Protein AF-A0A1E5A9Y4-F1 (afdb_monomer)

Mean predicted aligned error: 5.1 Å

Secondary structure (DSSP, 8-state):
------TTHHHHHHHHHHHHHHHHIIIIIIHHHHHHHHHHHHHHHHHHHTHHHHHHHH-HHHHHHHHHHHHHHHHHHHHHHHHHHHHHHHHHHHHHHHHH---HHHHHHHHHHHHHHHHHHHHHHHHHHHHHHHHHHHHHHHHHHHHHTHHHHHHH-GGGGGHHHHHHHHHHHHHHHHHHHHHHHHHHHHHHHHHHHHHHS--PPP-

Sequence (207 aa):
MAPSNDPVEFVERGIEKLHTRMIFYLKKVWKRVRSLLMPLRKFMKKMLSAAKSIAKTVGKKAVAQVTSAGQTVLSLLDRVEQMLKAMIKLGQRILDTIRKTTDRARLVKVLKTVVRKYVEMFRQIWGWVQEIWEQIGVLDTALMILNRFASVLQIVFGWIKELTTILGGVKKVKGMLKKVVKTLRLEMKEAIRLLKDVAKLPVPKGT

Structure (mmCIF, N/CA/C/O backbone):
data_AF-A0A1E5A9Y4-F1
#
_entry.id   AF-A0A1E5A9Y4-F1
#
loop_
_atom_site.group_PDB
_atom_site.id
_atom_site.type_symbol
_atom_site.label_atom_id
_atom_site.label_alt_id
_atom_site.label_comp_id
_atom_site.label_asym_id
_atom_site.label_entity_id
_atom_site.label_seq_id
_atom_site.pdbx_PDB_ins_code
_atom_site.Cartn_x
_atom_site.Cartn_y
_atom_site.Cartn_z
_atom_site.occupancy
_atom_site.B_iso_or_equiv
_atom_site.auth_seq_id
_atom_site.auth_comp_id
_atom_site.auth_asym_id
_atom_site.auth_atom_id
_atom_site.pdbx_PDB_model_num
ATOM 1 N N . MET A 1 1 ? 39.127 -3.593 -22.991 1.00 36.94 1 MET A N 1
ATOM 2 C CA . MET A 1 1 ? 37.763 -4.002 -23.395 1.00 36.94 1 MET A CA 1
ATOM 3 C C . MET A 1 1 ? 37.015 -2.748 -23.807 1.00 36.94 1 MET A C 1
ATOM 5 O O . MET A 1 1 ? 36.929 -1.837 -22.994 1.00 36.94 1 MET A O 1
ATOM 9 N N . ALA A 1 2 ? 36.579 -2.646 -25.065 1.00 33.41 2 ALA A N 1
ATOM 10 C CA . ALA A 1 2 ? 35.801 -1.496 -25.522 1.00 33.41 2 ALA A CA 1
ATOM 11 C C . ALA A 1 2 ? 34.477 -1.429 -24.734 1.00 33.41 2 ALA A C 1
ATOM 13 O O . ALA A 1 2 ? 33.875 -2.485 -24.512 1.00 33.41 2 ALA A O 1
ATOM 14 N N . PRO A 1 3 ? 34.035 -0.246 -24.271 1.00 41.66 3 PRO A N 1
ATOM 15 C CA . PRO A 1 3 ? 32.738 -0.115 -23.626 1.00 41.66 3 PRO A CA 1
ATOM 16 C C . PRO A 1 3 ? 31.667 -0.618 -24.596 1.00 41.66 3 PRO A C 1
ATOM 18 O O . PRO A 1 3 ? 31.646 -0.232 -25.764 1.00 41.66 3 PRO A O 1
ATOM 21 N N . SER A 1 4 ? 30.825 -1.530 -24.115 1.00 45.09 4 SER A N 1
ATOM 22 C CA . SER A 1 4 ? 29.639 -1.996 -24.829 1.00 45.09 4 SER A CA 1
ATOM 23 C C . SER A 1 4 ? 28.864 -0.773 -25.328 1.00 45.09 4 SER A C 1
ATOM 25 O O . SER A 1 4 ? 28.334 0.009 -24.542 1.00 45.09 4 SER A O 1
ATOM 27 N N . ASN A 1 5 ? 28.840 -0.583 -26.647 1.00 56.12 5 ASN A N 1
ATOM 28 C CA . ASN A 1 5 ? 28.095 0.480 -27.323 1.00 56.12 5 ASN A CA 1
ATOM 29 C C . ASN A 1 5 ? 26.585 0.166 -27.372 1.00 56.12 5 ASN A C 1
ATOM 31 O O . ASN A 1 5 ? 25.878 0.736 -28.200 1.00 56.12 5 ASN A O 1
ATOM 35 N N . ASP A 1 6 ? 26.080 -0.761 -26.545 1.00 65.94 6 ASP A N 1
ATOM 36 C CA . ASP A 1 6 ? 24.671 -1.141 -26.546 1.00 65.94 6 ASP A CA 1
ATOM 37 C C . ASP A 1 6 ? 23.827 -0.042 -25.874 1.00 65.94 6 ASP A C 1
ATOM 39 O O . ASP A 1 6 ? 23.839 0.098 -24.644 1.00 65.94 6 ASP A O 1
ATOM 43 N N . PRO A 1 7 ? 23.042 0.734 -26.646 1.00 68.19 7 PRO A N 1
ATOM 44 C CA . PRO A 1 7 ? 22.245 1.822 -26.098 1.00 68.19 7 PRO A CA 1
ATOM 45 C C . PRO A 1 7 ? 21.121 1.317 -25.182 1.00 68.19 7 PRO A C 1
ATOM 47 O O . PRO A 1 7 ? 20.432 2.126 -24.575 1.00 68.19 7 PRO A O 1
ATOM 50 N N . VAL A 1 8 ? 20.892 0.005 -25.076 1.00 81.81 8 VAL A N 1
ATOM 51 C CA . VAL A 1 8 ? 19.825 -0.592 -24.264 1.00 81.81 8 VAL A CA 1
ATOM 52 C C . VAL A 1 8 ? 20.328 -1.097 -22.906 1.00 81.81 8 VAL A C 1
ATOM 54 O O . VAL A 1 8 ? 19.525 -1.323 -22.001 1.00 81.81 8 VAL A O 1
ATOM 57 N N . GLU A 1 9 ? 21.641 -1.199 -22.695 1.00 85.31 9 GLU A N 1
ATOM 58 C CA . GLU A 1 9 ? 22.215 -1.785 -21.476 1.00 85.31 9 GLU A CA 1
ATOM 59 C C . GLU A 1 9 ? 21.808 -1.025 -20.200 1.00 85.31 9 GLU A C 1
ATOM 61 O O . GLU A 1 9 ? 21.490 -1.618 -19.166 1.00 85.31 9 GLU A O 1
ATOM 66 N N . PHE A 1 10 ? 21.720 0.308 -20.271 1.00 87.12 10 PHE A N 1
ATOM 67 C CA . PHE A 1 10 ? 21.231 1.108 -19.143 1.00 87.12 10 PHE A CA 1
ATOM 68 C C . PHE A 1 10 ? 19.758 0.811 -18.813 1.00 87.12 10 PHE A C 1
ATOM 70 O O . PHE A 1 10 ? 19.348 0.924 -17.654 1.00 87.12 10 PHE A O 1
ATOM 77 N N . VAL A 1 11 ? 18.962 0.431 -19.821 1.00 88.56 11 VAL A N 1
ATOM 78 C CA . VAL A 1 11 ? 17.549 0.080 -19.662 1.00 88.56 11 VAL A CA 1
ATOM 79 C C . VAL A 1 11 ? 17.426 -1.230 -18.909 1.00 88.56 11 VAL A C 1
ATOM 81 O O . VAL A 1 11 ? 16.643 -1.306 -17.963 1.00 88.56 11 VAL A O 1
ATOM 84 N N . GLU A 1 12 ? 18.228 -2.228 -19.283 1.00 90.44 12 GLU A N 1
ATOM 85 C CA . GLU A 1 12 ? 18.284 -3.512 -18.586 1.00 90.44 12 GLU A CA 1
ATOM 86 C C . GLU A 1 12 ? 18.631 -3.306 -17.112 1.00 90.44 12 GLU A C 1
ATOM 88 O O . GLU A 1 12 ? 17.818 -3.632 -16.247 1.00 90.44 12 GLU A O 1
ATOM 93 N N . ARG A 1 13 ? 19.754 -2.637 -16.815 1.00 92.25 13 ARG A N 1
ATOM 94 C CA . ARG A 1 13 ? 20.184 -2.363 -15.432 1.00 92.25 13 ARG A CA 1
ATOM 95 C C . ARG A 1 13 ? 19.126 -1.594 -14.632 1.00 92.25 13 ARG A C 1
ATOM 97 O O . ARG A 1 13 ? 18.876 -1.892 -13.461 1.00 92.25 13 ARG A O 1
ATOM 104 N N . GLY A 1 14 ? 18.485 -0.601 -15.253 1.00 91.88 14 GLY A N 1
ATOM 105 C CA . GLY A 1 14 ? 17.416 0.177 -14.630 1.00 91.88 14 GLY A CA 1
ATOM 106 C C . GLY A 1 14 ? 16.197 -0.680 -14.277 1.00 91.88 14 GLY A C 1
ATOM 107 O O . GLY A 1 14 ? 15.673 -0.589 -13.162 1.00 91.88 14 GLY A O 1
ATOM 108 N N . ILE A 1 15 ? 15.768 -1.545 -15.199 1.00 92.88 15 ILE A N 1
ATOM 109 C CA . ILE A 1 15 ? 14.648 -2.463 -14.981 1.00 92.88 15 ILE A CA 1
ATOM 110 C C . ILE A 1 15 ? 15.007 -3.542 -13.959 1.00 92.88 15 ILE A C 1
ATOM 112 O O . ILE A 1 15 ? 14.194 -3.785 -13.070 1.00 92.88 15 ILE A O 1
ATOM 116 N N . GLU A 1 16 ? 16.203 -4.132 -13.999 1.00 93.88 16 GLU A N 1
ATOM 117 C CA . GLU A 1 16 ? 16.656 -5.128 -13.015 1.00 93.88 16 GLU A CA 1
ATOM 118 C C . GLU A 1 16 ? 16.634 -4.570 -11.590 1.00 93.88 16 GLU A C 1
ATOM 120 O O . GLU A 1 16 ? 16.095 -5.200 -10.668 1.00 93.88 16 GLU A O 1
ATOM 125 N N . LYS A 1 17 ? 17.150 -3.346 -11.408 1.00 94.19 17 LYS A N 1
ATOM 126 C CA . LYS A 1 17 ? 17.137 -2.655 -10.114 1.00 94.19 17 LYS A CA 1
ATOM 127 C C . LYS A 1 17 ? 15.707 -2.468 -9.605 1.00 94.19 17 LYS A C 1
ATOM 129 O O . LYS A 1 17 ? 15.402 -2.844 -8.471 1.00 94.19 17 LYS A O 1
ATOM 134 N N . LEU A 1 18 ? 14.817 -1.909 -10.429 1.00 93.00 18 LEU A N 1
ATOM 135 C CA . LEU A 1 18 ? 13.424 -1.664 -10.040 1.00 93.00 18 LEU A CA 1
ATOM 136 C C . LEU A 1 18 ? 12.663 -2.973 -9.797 1.00 93.00 18 LEU A C 1
ATOM 138 O O . LEU A 1 18 ? 11.897 -3.071 -8.840 1.00 93.00 18 LEU A O 1
ATOM 142 N N . HIS A 1 19 ? 12.879 -3.988 -10.629 1.00 93.00 19 HIS A N 1
ATOM 143 C CA . HIS A 1 19 ? 12.251 -5.300 -10.511 1.00 93.00 19 HIS A CA 1
ATOM 144 C C . HIS A 1 19 ? 12.627 -5.984 -9.190 1.00 93.00 19 HIS A C 1
ATOM 146 O O . HIS A 1 19 ? 11.751 -6.434 -8.446 1.00 93.00 19 HIS A O 1
ATOM 152 N N . THR A 1 20 ? 13.914 -5.961 -8.836 1.00 95.06 20 THR A N 1
ATOM 153 C CA . THR A 1 20 ? 14.416 -6.471 -7.551 1.00 95.06 20 THR A CA 1
ATOM 154 C C . THR A 1 20 ? 13.746 -5.767 -6.369 1.00 95.06 20 THR A C 1
ATOM 156 O O . THR A 1 20 ? 13.320 -6.415 -5.406 1.00 95.06 20 THR A O 1
ATOM 159 N N . ARG A 1 21 ? 13.574 -4.440 -6.450 1.00 93.62 21 ARG A N 1
ATOM 160 C CA . ARG A 1 21 ? 12.851 -3.674 -5.424 1.00 93.62 21 ARG A CA 1
ATOM 161 C C . ARG A 1 21 ? 11.389 -4.093 -5.323 1.00 93.62 21 ARG A C 1
ATOM 163 O O . ARG A 1 21 ? 10.914 -4.323 -4.213 1.00 93.62 21 ARG A O 1
ATOM 170 N N . MET A 1 22 ? 10.686 -4.274 -6.440 1.00 93.75 22 MET A N 1
ATOM 171 C CA . MET A 1 22 ? 9.279 -4.698 -6.416 1.00 93.75 22 MET A CA 1
ATOM 172 C C . MET A 1 22 ? 9.103 -6.085 -5.791 1.00 93.75 22 MET A C 1
ATOM 174 O O . MET A 1 22 ? 8.181 -6.291 -4.996 1.00 93.75 22 MET A O 1
ATOM 178 N N . ILE A 1 23 ? 10.024 -7.018 -6.058 1.00 95.88 23 ILE A N 1
ATOM 179 C CA . ILE A 1 23 ? 10.049 -8.325 -5.387 1.00 95.88 23 ILE A CA 1
ATOM 180 C C . ILE A 1 23 ? 10.224 -8.158 -3.876 1.00 95.88 23 ILE A C 1
ATOM 182 O O . ILE A 1 23 ? 9.498 -8.793 -3.103 1.00 95.88 23 ILE A O 1
ATOM 186 N N . PHE A 1 24 ? 11.161 -7.310 -3.443 1.00 95.75 24 PHE A N 1
ATOM 187 C CA . PHE A 1 24 ? 11.370 -7.024 -2.025 1.00 95.75 24 PHE A CA 1
ATOM 188 C C . PHE A 1 24 ? 10.103 -6.457 -1.372 1.00 95.75 24 PHE A C 1
ATOM 190 O O . PHE A 1 24 ? 9.677 -6.960 -0.325 1.00 95.75 24 PHE A O 1
ATOM 197 N N . TYR A 1 25 ? 9.457 -5.468 -1.998 1.00 95.25 25 TYR A N 1
ATOM 198 C CA . TYR A 1 25 ? 8.212 -4.910 -1.474 1.00 95.25 25 TYR A CA 1
ATOM 199 C C . TYR A 1 25 ? 7.131 -5.969 -1.350 1.00 95.25 25 TYR A C 1
ATOM 201 O O . TYR A 1 25 ? 6.557 -6.095 -0.273 1.00 95.25 25 TYR A O 1
ATOM 209 N N . LEU A 1 26 ? 6.895 -6.778 -2.382 1.00 95.56 26 LEU A N 1
ATOM 210 C CA . LEU A 1 26 ? 5.870 -7.816 -2.329 1.00 95.56 26 LEU A CA 1
ATOM 211 C C . LEU A 1 26 ? 6.168 -8.862 -1.242 1.00 95.56 26 LEU A C 1
ATOM 213 O O . LEU A 1 26 ? 5.333 -9.125 -0.373 1.00 95.56 26 LEU A O 1
ATOM 217 N N . LYS A 1 27 ? 7.364 -9.462 -1.273 1.00 95.56 27 LYS A N 1
ATOM 218 C CA . LYS A 1 27 ? 7.689 -10.638 -0.449 1.00 95.56 27 LYS A CA 1
ATOM 219 C C . LYS A 1 27 ? 7.984 -10.304 1.012 1.00 95.56 27 LYS A C 1
ATOM 221 O O . LYS A 1 27 ? 7.775 -11.160 1.873 1.00 95.56 27 LYS A O 1
ATOM 226 N N . LYS A 1 28 ? 8.496 -9.105 1.306 1.00 95.62 28 LYS A N 1
ATOM 227 C CA . LYS A 1 28 ? 8.935 -8.723 2.659 1.00 95.62 28 LYS A CA 1
ATOM 228 C C . LYS A 1 28 ? 8.014 -7.681 3.275 1.00 95.62 28 LYS A C 1
ATOM 230 O O . LYS A 1 28 ? 7.423 -7.932 4.324 1.00 95.62 28 LYS A O 1
ATOM 235 N N . VAL A 1 29 ? 7.876 -6.527 2.628 1.00 95.56 29 VAL A N 1
ATOM 236 C CA . VAL A 1 29 ? 7.144 -5.386 3.196 1.00 95.56 29 VAL A CA 1
ATOM 237 C C . VAL A 1 29 ? 5.643 -5.657 3.200 1.00 95.56 29 VAL A C 1
ATOM 239 O O . VAL A 1 29 ? 5.019 -5.642 4.260 1.00 95.56 29 VAL A O 1
ATOM 242 N N . TRP A 1 30 ? 5.071 -5.954 2.034 1.00 96.31 30 TRP A N 1
ATOM 243 C CA . TRP A 1 30 ? 3.633 -6.099 1.848 1.00 96.31 30 TRP A CA 1
ATOM 244 C C . TRP A 1 30 ? 3.077 -7.302 2.588 1.00 96.31 30 TRP A C 1
ATOM 246 O O . TRP A 1 30 ? 2.084 -7.179 3.299 1.00 96.31 30 TRP A O 1
ATOM 256 N N . LYS A 1 31 ? 3.781 -8.439 2.526 1.00 95.69 31 LYS A N 1
ATOM 257 C CA . LYS A 1 31 ? 3.449 -9.628 3.319 1.00 95.69 31 LYS A CA 1
ATOM 258 C C . LYS A 1 31 ? 3.317 -9.300 4.812 1.00 95.69 31 LYS A C 1
ATOM 260 O O . LYS A 1 31 ? 2.357 -9.724 5.454 1.00 95.69 31 LYS A O 1
ATOM 265 N N . ARG A 1 32 ? 4.250 -8.516 5.364 1.00 96.44 32 ARG A N 1
ATOM 266 C CA . ARG A 1 32 ? 4.228 -8.120 6.780 1.00 96.44 32 ARG A CA 1
ATOM 267 C C . ARG A 1 32 ? 3.113 -7.119 7.086 1.00 96.44 32 ARG A C 1
ATOM 269 O O . ARG A 1 32 ? 2.421 -7.299 8.084 1.00 96.44 32 ARG A O 1
ATOM 276 N N . VAL A 1 33 ? 2.911 -6.108 6.236 1.00 96.25 33 VAL A N 1
ATOM 277 C CA . VAL A 1 33 ? 1.796 -5.151 6.368 1.00 96.25 33 VAL A CA 1
ATOM 278 C C . VAL A 1 33 ? 0.456 -5.888 6.375 1.00 96.25 33 VAL A C 1
ATOM 280 O O . VAL A 1 33 ? -0.336 -5.706 7.298 1.00 96.25 33 VAL A O 1
ATOM 283 N N . ARG A 1 34 ? 0.237 -6.789 5.410 1.00 94.19 34 ARG A N 1
ATOM 284 C CA . ARG A 1 34 ? -0.972 -7.614 5.317 1.00 94.19 34 ARG A CA 1
ATOM 285 C C . ARG A 1 34 ? -1.172 -8.442 6.580 1.00 94.19 34 ARG A C 1
ATOM 287 O O . ARG A 1 34 ? -2.241 -8.388 7.172 1.00 94.19 34 ARG A O 1
ATOM 294 N N . SER A 1 35 ? -0.139 -9.151 7.037 1.00 95.62 35 SER A N 1
ATOM 295 C CA . SER A 1 35 ? -0.215 -9.974 8.251 1.00 95.62 35 SER A CA 1
ATOM 296 C C . SER A 1 35 ? -0.632 -9.174 9.488 1.00 95.62 35 SER A C 1
ATOM 298 O O . SER A 1 35 ? -1.426 -9.668 10.282 1.00 95.62 35 SER A O 1
ATOM 300 N N . LEU A 1 36 ? -0.120 -7.951 9.653 1.00 96.12 36 LEU A N 1
ATOM 301 C CA . LEU A 1 36 ? -0.452 -7.091 10.793 1.00 96.12 36 LEU A CA 1
ATOM 302 C C . LEU A 1 36 ? -1.879 -6.532 10.723 1.00 96.12 36 LEU A C 1
ATOM 304 O O . LEU A 1 36 ? -2.475 -6.268 11.764 1.00 96.12 36 LEU A O 1
ATOM 308 N N . LEU A 1 37 ? -2.425 -6.356 9.517 1.00 95.06 37 LEU A N 1
ATOM 309 C CA . LEU A 1 37 ? -3.773 -5.823 9.304 1.00 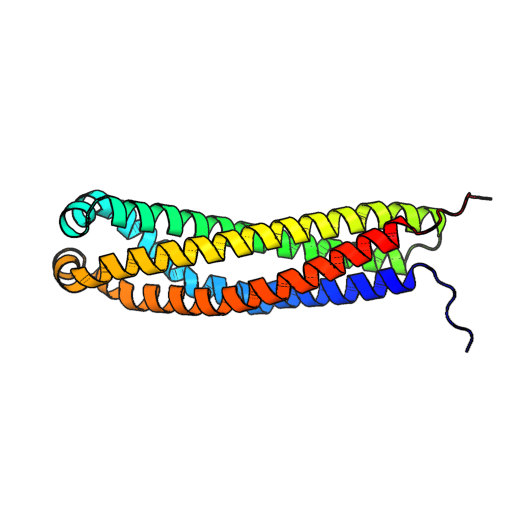95.06 37 LEU A CA 1
ATOM 310 C C . LEU A 1 37 ? -4.836 -6.904 9.091 1.00 95.06 37 LEU A C 1
ATOM 312 O O . LEU A 1 37 ? -6.019 -6.589 9.102 1.00 95.06 37 LEU A O 1
ATOM 316 N N . MET A 1 38 ? -4.476 -8.180 8.952 1.00 92.00 38 MET A N 1
ATOM 317 C CA . MET A 1 38 ? -5.465 -9.257 8.819 1.00 92.00 38 MET A CA 1
ATOM 318 C C . MET A 1 38 ? -6.493 -9.304 9.966 1.00 92.00 38 MET A C 1
ATOM 320 O O . MET A 1 38 ? -7.684 -9.444 9.666 1.00 92.00 38 MET A O 1
ATOM 324 N N . PRO A 1 39 ? -6.111 -9.126 11.250 1.00 93.88 39 PRO A N 1
ATOM 325 C CA . PRO A 1 39 ? -7.079 -9.071 12.349 1.00 93.88 39 PRO A CA 1
ATOM 326 C C . PRO A 1 39 ? -8.126 -7.960 12.185 1.00 93.88 39 PRO A C 1
ATOM 328 O O . PRO A 1 39 ? -9.285 -8.147 12.566 1.00 93.88 39 PRO A O 1
ATOM 331 N N . LEU A 1 40 ? -7.757 -6.843 11.541 1.00 94.62 40 LEU A N 1
ATOM 332 C CA . LEU A 1 40 ? -8.671 -5.736 11.261 1.00 94.62 40 LEU A CA 1
ATOM 333 C C . LEU A 1 40 ? -9.877 -6.215 10.451 1.00 94.62 40 LEU A C 1
ATOM 335 O O . LEU A 1 40 ? -10.994 -5.820 10.749 1.00 94.62 40 LEU A O 1
ATOM 339 N N . ARG A 1 41 ? -9.705 -7.123 9.481 1.00 93.75 41 ARG A N 1
ATOM 340 C CA . ARG A 1 41 ? -10.822 -7.609 8.651 1.00 93.75 41 ARG A CA 1
ATOM 341 C C . ARG A 1 41 ? -11.931 -8.253 9.489 1.00 93.75 41 ARG A C 1
ATOM 343 O O . ARG A 1 41 ? -13.107 -7.989 9.245 1.00 93.75 41 ARG A O 1
ATOM 350 N N . LYS A 1 42 ? -11.578 -9.080 10.479 1.00 93.69 42 LYS A N 1
ATOM 351 C CA . LYS A 1 42 ? -12.564 -9.720 11.369 1.00 93.69 42 LYS A CA 1
ATOM 352 C C . LYS A 1 42 ? -13.184 -8.703 12.324 1.00 93.69 42 LYS A C 1
ATOM 354 O O . LYS A 1 42 ? -14.401 -8.693 12.489 1.00 93.69 42 LYS A O 1
ATOM 359 N N . PHE A 1 43 ? -12.365 -7.829 12.900 1.00 94.19 43 PHE A N 1
ATOM 360 C CA . PHE A 1 43 ? -12.832 -6.758 13.776 1.00 94.19 43 PHE A CA 1
ATOM 361 C C . PHE A 1 43 ? -13.830 -5.833 13.086 1.00 94.19 43 PHE A C 1
ATOM 363 O O . PHE A 1 43 ? -14.878 -5.535 13.641 1.00 94.19 43 PHE A O 1
ATOM 370 N N . MET A 1 44 ? -13.556 -5.452 11.841 1.00 94.44 44 MET A N 1
ATOM 371 C CA . MET A 1 44 ? -14.418 -4.586 11.042 1.00 94.44 44 MET A CA 1
ATOM 372 C C . MET A 1 44 ? -15.797 -5.196 10.802 1.00 94.44 44 MET A C 1
ATOM 374 O O . MET A 1 44 ? -16.796 -4.491 10.891 1.00 94.44 44 MET A O 1
ATOM 378 N N . LYS A 1 45 ? -15.878 -6.512 10.571 1.00 94.75 45 LYS A N 1
ATOM 379 C CA . LYS A 1 45 ? -17.168 -7.209 10.467 1.00 94.75 45 LYS A CA 1
ATOM 380 C C . LYS A 1 45 ? -17.969 -7.114 11.770 1.00 94.75 45 LYS A C 1
ATOM 382 O O . LYS A 1 45 ? -19.144 -6.768 11.725 1.00 94.75 45 LYS A O 1
ATOM 387 N N . LYS A 1 46 ? -17.322 -7.353 12.918 1.00 94.88 46 LYS A N 1
ATOM 388 C CA . LYS A 1 46 ? -17.952 -7.236 14.247 1.00 94.88 46 LYS A CA 1
ATOM 389 C C . LYS A 1 46 ? -18.366 -5.790 14.566 1.00 94.88 46 LYS A C 1
ATOM 391 O O . LYS A 1 46 ? -19.447 -5.551 15.097 1.00 94.88 46 LYS A O 1
ATOM 396 N N . MET A 1 47 ? -17.526 -4.820 14.202 1.00 92.75 47 MET A N 1
ATOM 397 C CA . MET A 1 47 ? -17.817 -3.389 14.333 1.00 92.75 47 MET A CA 1
ATOM 398 C C . MET A 1 47 ? -19.047 -2.992 13.522 1.00 92.75 47 MET A C 1
ATOM 400 O O . MET A 1 47 ? -19.898 -2.279 14.039 1.00 92.75 47 MET A O 1
ATOM 404 N N . LEU A 1 48 ? -19.162 -3.460 12.276 1.00 94.00 48 LEU A N 1
ATOM 405 C CA . LEU A 1 48 ? -20.311 -3.169 11.417 1.00 94.00 48 LEU A CA 1
ATOM 406 C C . LEU A 1 48 ? -21.603 -3.771 11.977 1.00 94.00 48 LEU A C 1
ATOM 408 O O . LEU A 1 48 ? -22.612 -3.073 12.039 1.00 94.00 48 LEU A O 1
ATOM 412 N N . SER A 1 49 ? -21.570 -5.021 12.454 1.00 94.69 49 SER A N 1
ATOM 413 C CA . SER A 1 49 ? -22.755 -5.654 13.049 1.00 94.69 49 SER A CA 1
ATOM 414 C C . SER A 1 49 ? -23.218 -4.962 14.335 1.00 94.69 49 SER A C 1
ATOM 416 O O . SER A 1 49 ? -24.411 -4.906 14.609 1.00 94.69 49 SER A O 1
ATOM 418 N N . ALA A 1 50 ? -22.289 -4.400 15.114 1.00 94.31 50 ALA A N 1
ATOM 419 C CA . ALA A 1 50 ? -22.585 -3.702 16.365 1.00 94.31 50 ALA A CA 1
ATOM 420 C C . ALA A 1 50 ? -22.626 -2.166 16.223 1.00 94.31 50 ALA A C 1
ATOM 422 O O . ALA A 1 50 ? -22.718 -1.458 17.228 1.00 94.31 50 ALA A O 1
ATOM 423 N N . ALA A 1 51 ? -22.572 -1.632 14.997 1.00 94.25 51 ALA A N 1
ATOM 424 C CA . ALA A 1 51 ? -22.303 -0.216 14.741 1.00 94.25 51 ALA A CA 1
ATOM 425 C C . ALA A 1 51 ? -23.288 0.723 15.447 1.00 94.25 51 ALA A C 1
ATOM 427 O O . ALA A 1 51 ? -22.867 1.699 16.065 1.00 94.25 51 ALA A O 1
ATOM 428 N N . LYS A 1 52 ? -24.593 0.410 15.400 1.00 94.12 52 LYS A N 1
ATOM 429 C CA . LYS A 1 52 ? -25.641 1.215 16.052 1.00 94.12 52 LYS A CA 1
ATOM 430 C C . LYS A 1 52 ? -25.442 1.289 17.566 1.00 94.12 52 LYS A C 1
ATOM 432 O O . LYS A 1 52 ? -25.540 2.372 18.131 1.00 94.12 52 LYS A O 1
ATOM 437 N N . SER A 1 53 ? -25.152 0.161 18.209 1.00 93.81 53 SER A N 1
ATOM 438 C CA . SER A 1 53 ? -24.973 0.084 19.662 1.00 93.81 53 SER A CA 1
ATOM 439 C C . SER A 1 53 ? -23.677 0.750 20.104 1.00 93.81 53 SER A C 1
ATOM 441 O O . SER A 1 53 ? -23.689 1.549 21.032 1.00 93.81 53 SER A O 1
ATOM 443 N N . ILE A 1 54 ? -22.579 0.507 19.387 1.00 93.88 54 ILE A N 1
ATOM 444 C CA . ILE A 1 54 ? -21.289 1.145 19.667 1.00 93.88 54 ILE A CA 1
ATOM 445 C C . ILE A 1 54 ? -21.404 2.667 19.495 1.00 93.88 54 ILE A C 1
ATOM 447 O O . ILE A 1 54 ? -20.935 3.424 20.342 1.00 93.88 54 ILE A O 1
ATOM 451 N N . ALA A 1 55 ? -22.106 3.135 18.458 1.00 94.75 55 ALA A N 1
ATOM 452 C CA . ALA A 1 55 ? -22.307 4.560 18.207 1.00 94.75 55 ALA A CA 1
ATOM 453 C C . ALA A 1 55 ? -23.051 5.295 19.335 1.00 94.75 55 ALA A C 1
ATOM 455 O O . ALA A 1 55 ? -22.857 6.502 19.466 1.00 94.75 55 ALA A O 1
ATOM 456 N N . LYS A 1 56 ? -23.863 4.601 20.148 1.00 94.19 56 LYS A N 1
ATOM 457 C CA . LYS A 1 56 ? -24.501 5.196 21.336 1.00 94.19 56 LYS A CA 1
ATOM 458 C C . LYS A 1 56 ? -23.482 5.561 22.418 1.00 94.19 56 LYS A C 1
ATOM 460 O O . LYS A 1 56 ? -23.697 6.524 23.137 1.00 94.19 56 LYS A O 1
ATOM 465 N N . THR A 1 57 ? -22.380 4.820 22.513 1.00 93.00 57 THR A N 1
ATOM 466 C CA . THR A 1 57 ? -21.342 5.027 23.535 1.00 93.00 57 THR A CA 1
ATOM 467 C C . THR A 1 57 ? -20.220 5.935 23.042 1.00 93.00 57 THR A C 1
ATOM 469 O O . THR A 1 57 ? -19.782 6.822 23.762 1.00 93.00 57 THR A O 1
ATOM 472 N N . VAL A 1 58 ? -19.744 5.729 21.811 1.00 92.62 58 VAL A N 1
ATOM 473 C CA . VAL A 1 58 ? -18.543 6.417 21.285 1.00 92.62 58 VAL A CA 1
ATOM 474 C C . VAL A 1 58 ? -18.850 7.508 20.258 1.00 92.62 58 VAL A C 1
ATOM 476 O O . VAL A 1 58 ? -17.941 8.157 19.741 1.00 92.62 58 VAL A O 1
ATOM 479 N N . GLY A 1 59 ? -20.126 7.680 19.915 1.00 94.25 59 GLY A N 1
ATOM 480 C CA . GLY A 1 59 ? -20.586 8.588 18.872 1.00 94.25 59 GLY A CA 1
ATOM 481 C C . GLY A 1 59 ? -20.520 7.998 17.457 1.00 94.25 59 GLY A C 1
ATOM 482 O O . GLY A 1 59 ? -19.609 7.255 17.082 1.00 94.25 59 GLY A O 1
ATOM 483 N N . LYS A 1 60 ? -21.489 8.390 16.618 1.00 94.50 60 LYS A N 1
ATOM 484 C CA . LYS A 1 60 ? -21.611 7.943 15.215 1.00 94.50 60 LYS A CA 1
ATOM 485 C C . LYS A 1 60 ? -20.365 8.251 14.380 1.00 94.50 60 LYS A C 1
ATOM 487 O O . LYS A 1 60 ? -19.969 7.434 13.554 1.00 94.50 60 LYS A O 1
ATOM 492 N N . LYS A 1 61 ? -19.728 9.405 14.614 1.00 94.25 61 LYS A N 1
ATOM 493 C CA . LYS A 1 61 ? -18.548 9.854 13.860 1.00 94.25 61 LYS A CA 1
ATOM 494 C C . LYS A 1 61 ? -17.362 8.900 14.019 1.00 94.25 61 LYS A C 1
ATOM 496 O O . LYS A 1 61 ? -16.747 8.543 13.020 1.00 94.25 61 LYS A O 1
ATOM 501 N N . ALA A 1 62 ? -17.075 8.450 15.242 1.00 92.62 62 ALA A N 1
ATOM 502 C CA . ALA A 1 62 ? -15.968 7.532 15.506 1.00 92.62 62 ALA A CA 1
ATOM 503 C C . ALA A 1 62 ? -16.193 6.176 14.819 1.00 92.62 62 ALA A C 1
ATOM 505 O O . ALA A 1 62 ? -15.301 5.661 14.148 1.00 92.62 62 ALA A O 1
ATOM 506 N N . VAL A 1 63 ? -17.411 5.632 14.914 1.00 94.69 63 VAL A N 1
ATOM 507 C CA . VAL A 1 63 ? -17.779 4.376 14.240 1.00 94.69 63 VAL A CA 1
ATOM 508 C C . VAL A 1 63 ? -17.678 4.512 12.723 1.00 94.69 63 VAL A C 1
ATOM 510 O O . VAL A 1 63 ? -17.090 3.648 12.072 1.00 94.69 63 VAL A O 1
ATOM 513 N N . ALA A 1 64 ? -18.194 5.605 12.156 1.00 94.75 64 ALA A N 1
ATOM 514 C CA . ALA A 1 64 ? -18.111 5.877 10.724 1.00 94.75 64 ALA A CA 1
ATOM 515 C C . ALA A 1 64 ? -16.653 5.967 10.245 1.00 94.75 64 ALA A C 1
ATOM 517 O O . ALA A 1 64 ? -16.306 5.357 9.242 1.00 94.75 64 ALA A O 1
ATOM 518 N N . GLN A 1 65 ? -15.781 6.651 10.990 1.00 95.31 65 GLN A N 1
ATOM 519 C CA . GLN A 1 65 ? -14.360 6.766 10.649 1.00 95.31 65 GLN A CA 1
ATOM 520 C C . GLN A 1 65 ? -13.621 5.427 10.716 1.00 95.31 65 GLN A C 1
ATOM 522 O O . GLN A 1 65 ? -12.858 5.115 9.807 1.00 95.31 65 GLN A O 1
ATOM 527 N N . VAL A 1 66 ? -13.847 4.616 11.757 1.00 94.44 66 VAL A N 1
ATOM 528 C CA . VAL A 1 66 ? -13.250 3.270 11.829 1.00 94.44 66 VAL A CA 1
ATOM 529 C C . VAL A 1 66 ? -13.725 2.420 10.656 1.00 94.44 66 VAL A C 1
ATOM 531 O O . VAL A 1 66 ? -12.915 1.753 10.013 1.00 94.44 66 VAL A O 1
ATOM 534 N N . THR A 1 67 ? -15.028 2.455 10.368 1.00 94.44 67 THR A N 1
ATOM 535 C CA . THR A 1 67 ? -15.634 1.607 9.337 1.00 94.44 67 THR A CA 1
ATOM 536 C C . THR A 1 67 ? -15.204 1.991 7.923 1.00 94.44 67 THR A C 1
ATOM 538 O O . THR A 1 67 ? -14.798 1.112 7.163 1.00 94.44 67 THR A O 1
ATOM 541 N N . SER A 1 68 ? -15.200 3.279 7.581 1.00 95.88 68 SER A N 1
ATOM 542 C CA . SER A 1 68 ? -14.768 3.740 6.260 1.00 95.88 68 SER A CA 1
ATOM 543 C C . SER A 1 68 ? -13.262 3.561 6.059 1.00 95.88 68 SER A C 1
ATOM 545 O O . SER A 1 68 ? -12.849 2.881 5.120 1.00 95.88 68 SER A O 1
ATOM 547 N N . ALA A 1 69 ? -12.431 4.068 6.977 1.00 96.69 69 ALA A N 1
ATOM 548 C CA . ALA A 1 69 ? -10.977 3.986 6.848 1.00 96.69 69 ALA A CA 1
ATOM 549 C C . ALA A 1 69 ? -10.498 2.528 6.846 1.00 96.69 69 ALA A C 1
ATOM 551 O O . ALA A 1 69 ? -9.660 2.144 6.030 1.00 96.69 69 ALA A O 1
ATOM 552 N N . GLY A 1 70 ? -11.063 1.681 7.715 1.00 96.06 70 GLY A N 1
ATOM 553 C CA . GLY A 1 70 ? -10.720 0.264 7.765 1.00 96.06 70 GLY A CA 1
ATOM 554 C C . GLY A 1 70 ? -11.091 -0.488 6.483 1.00 96.06 70 GLY A C 1
ATOM 555 O O . GLY A 1 70 ? -10.297 -1.300 6.008 1.00 96.06 70 GLY A O 1
ATOM 556 N N . GLN A 1 71 ? -12.255 -0.210 5.884 1.00 95.44 71 GLN A N 1
ATOM 557 C CA . GLN A 1 71 ? -12.643 -0.804 4.598 1.00 95.44 71 GLN A CA 1
ATOM 558 C C . GLN A 1 71 ? -11.734 -0.338 3.457 1.00 95.44 71 GLN A C 1
ATOM 560 O O . GLN A 1 71 ? -11.257 -1.176 2.688 1.00 95.44 71 GLN A O 1
ATOM 565 N N . THR A 1 72 ? -11.440 0.962 3.382 1.00 96.62 72 THR A N 1
ATOM 566 C CA . THR A 1 72 ? -10.536 1.528 2.373 1.00 96.62 72 THR A CA 1
ATOM 567 C C . THR A 1 72 ? -9.147 0.905 2.469 1.00 96.62 72 THR A C 1
ATOM 569 O O . THR A 1 72 ? -8.637 0.399 1.470 1.00 96.62 72 THR A O 1
ATOM 572 N N . VAL A 1 73 ? -8.570 0.832 3.675 1.00 97.25 73 VAL A N 1
ATOM 573 C CA . VAL A 1 73 ? -7.279 0.168 3.910 1.00 97.25 73 VAL A CA 1
ATOM 574 C C . VAL A 1 73 ? -7.311 -1.270 3.398 1.00 97.25 73 VAL A C 1
ATOM 576 O O . VAL A 1 73 ? -6.449 -1.654 2.612 1.00 97.25 73 VAL A O 1
ATOM 579 N N . LEU A 1 74 ? -8.305 -2.069 3.796 1.00 95.56 74 LEU A N 1
ATOM 580 C CA . LEU A 1 74 ? -8.387 -3.479 3.401 1.00 95.56 74 LEU A CA 1
ATOM 581 C C . LEU A 1 74 ? -8.542 -3.663 1.883 1.00 95.56 74 LEU A C 1
ATOM 583 O O . LEU A 1 74 ? -7.948 -4.585 1.331 1.00 95.56 74 LEU A O 1
ATOM 587 N N . SER A 1 75 ? -9.298 -2.790 1.215 1.00 96.19 75 SER A N 1
ATOM 588 C CA . SER A 1 75 ? -9.469 -2.806 -0.244 1.00 96.19 75 SER A CA 1
ATOM 589 C C . SER A 1 75 ? -8.164 -2.473 -0.973 1.00 96.19 75 SER A C 1
ATOM 591 O O . SER A 1 75 ? -7.725 -3.202 -1.866 1.00 96.19 75 SER A O 1
ATOM 593 N N . LEU A 1 76 ? -7.488 -1.400 -0.554 1.00 97.00 76 LEU A N 1
ATOM 594 C CA . LEU A 1 76 ? -6.222 -0.980 -1.151 1.00 97.00 76 LEU A CA 1
ATOM 595 C C . LEU A 1 76 ? -5.100 -1.998 -0.899 1.00 97.00 76 LEU A C 1
ATOM 597 O O . LEU A 1 76 ? -4.234 -2.169 -1.760 1.00 97.00 76 LEU A O 1
ATOM 601 N N . LEU A 1 77 ? -5.133 -2.720 0.232 1.00 96.12 77 LEU A N 1
ATOM 602 C CA . LEU A 1 77 ? -4.187 -3.804 0.510 1.00 96.12 77 LEU A CA 1
ATOM 603 C C . LEU A 1 77 ? -4.165 -4.862 -0.594 1.00 96.12 77 LEU A C 1
ATOM 605 O O . LEU A 1 77 ? -3.093 -5.267 -1.054 1.00 96.12 77 LEU A O 1
ATOM 609 N N . ASP A 1 78 ? -5.352 -5.292 -1.016 1.00 95.31 78 ASP A N 1
ATOM 610 C CA . ASP A 1 78 ? -5.511 -6.293 -2.065 1.00 95.31 78 ASP A CA 1
ATOM 611 C C . ASP A 1 78 ? -5.075 -5.728 -3.434 1.00 95.31 78 ASP A C 1
ATOM 613 O O . ASP A 1 78 ? -4.334 -6.393 -4.165 1.00 95.31 78 ASP A O 1
ATOM 617 N N . ARG A 1 79 ? -5.432 -4.474 -3.751 1.00 96.94 79 ARG A N 1
ATOM 618 C CA . ARG A 1 79 ? -5.069 -3.812 -5.024 1.00 96.94 79 ARG A CA 1
ATOM 619 C C . ARG A 1 79 ? -3.561 -3.659 -5.214 1.00 96.94 79 ARG A C 1
ATOM 621 O O . ARG A 1 79 ? -3.031 -4.005 -6.270 1.00 96.94 79 ARG A O 1
ATOM 628 N N . VAL A 1 80 ? -2.850 -3.179 -4.194 1.00 97.25 80 VAL A N 1
ATOM 629 C CA . VAL A 1 80 ? -1.387 -3.023 -4.253 1.00 97.25 80 VAL A CA 1
ATOM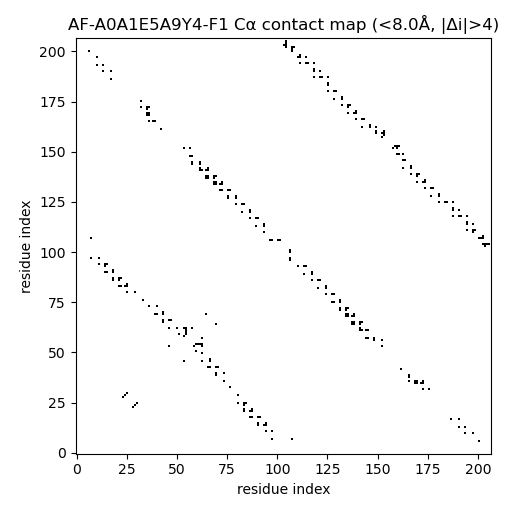 630 C C . VAL A 1 80 ? -0.702 -4.377 -4.415 1.00 97.25 80 VAL A C 1
ATOM 632 O O . VAL A 1 80 ? 0.240 -4.486 -5.195 1.00 97.25 80 VAL A O 1
ATOM 635 N N . GLU A 1 81 ? -1.174 -5.427 -3.734 1.00 96.75 81 GLU A N 1
ATOM 636 C CA . GLU A 1 81 ? -0.589 -6.763 -3.884 1.00 96.75 81 GLU A CA 1
ATOM 637 C C . GLU A 1 81 ? -0.713 -7.274 -5.324 1.00 96.75 81 GLU A C 1
ATOM 639 O O . GLU A 1 81 ? 0.256 -7.781 -5.899 1.00 96.75 81 GLU A O 1
ATOM 644 N N . GLN A 1 82 ? -1.902 -7.133 -5.913 1.00 97.31 82 GLN A N 1
ATOM 645 C CA . GLN A 1 82 ? -2.161 -7.534 -7.294 1.00 97.31 82 GLN A CA 1
ATOM 646 C C . GLN A 1 82 ? -1.289 -6.747 -8.276 1.00 97.31 82 GLN A C 1
ATOM 648 O O . GLN A 1 82 ? -0.667 -7.343 -9.158 1.00 97.31 82 GLN A O 1
ATOM 653 N N . MET A 1 83 ? -1.175 -5.432 -8.086 1.00 97.44 83 MET A N 1
ATOM 654 C CA . MET A 1 83 ? -0.373 -4.575 -8.956 1.00 97.44 83 MET A CA 1
ATOM 655 C C . MET A 1 83 ? 1.124 -4.855 -8.833 1.00 97.44 83 MET A C 1
ATOM 657 O O . MET A 1 83 ? 1.803 -4.943 -9.851 1.00 97.44 83 MET A O 1
ATOM 661 N N . LEU A 1 84 ? 1.637 -5.103 -7.623 1.00 97.31 84 LEU A N 1
ATOM 662 C CA . LEU A 1 84 ? 3.022 -5.540 -7.420 1.00 97.31 84 LEU A CA 1
ATOM 663 C C . LEU A 1 84 ? 3.307 -6.853 -8.162 1.00 97.31 84 LEU A C 1
ATOM 665 O O . LEU A 1 84 ? 4.317 -6.961 -8.855 1.00 97.31 84 LEU A O 1
ATOM 669 N N . LYS A 1 85 ? 2.410 -7.846 -8.075 1.00 97.75 85 LYS A N 1
ATOM 670 C CA . LYS A 1 85 ? 2.552 -9.115 -8.817 1.00 97.75 85 LYS A CA 1
ATOM 671 C C . LYS A 1 85 ? 2.556 -8.891 -10.329 1.00 97.75 85 LYS A C 1
ATOM 673 O O . LYS A 1 85 ? 3.389 -9.470 -11.028 1.00 97.75 85 LYS A O 1
ATOM 678 N N . ALA A 1 86 ? 1.641 -8.068 -10.836 1.00 97.38 86 ALA A N 1
ATOM 679 C CA . ALA A 1 86 ? 1.565 -7.743 -12.256 1.00 97.38 86 ALA A CA 1
ATOM 680 C C . ALA A 1 86 ? 2.829 -7.010 -12.733 1.00 97.38 86 ALA A C 1
ATOM 682 O O . ALA A 1 86 ? 3.382 -7.341 -13.780 1.00 97.38 86 ALA A O 1
ATOM 683 N N . MET A 1 87 ? 3.327 -6.070 -11.932 1.00 95.94 87 MET A N 1
ATOM 684 C CA . MET A 1 87 ? 4.519 -5.287 -12.230 1.00 95.94 87 MET A CA 1
ATOM 685 C C . MET A 1 87 ? 5.779 -6.151 -12.249 1.00 95.94 87 MET A C 1
ATOM 687 O O . MET A 1 87 ? 6.588 -6.025 -13.162 1.00 95.94 87 MET A O 1
ATOM 691 N N . ILE A 1 88 ? 5.922 -7.092 -11.310 1.00 96.81 88 ILE A N 1
ATOM 692 C CA . ILE A 1 88 ? 7.013 -8.078 -11.319 1.00 96.81 88 ILE A CA 1
ATOM 693 C C . ILE A 1 88 ? 6.972 -8.893 -12.617 1.00 96.81 88 ILE A C 1
ATOM 695 O O . ILE A 1 88 ? 7.983 -8.982 -13.308 1.00 96.81 88 ILE A O 1
ATOM 699 N N . LYS A 1 89 ? 5.803 -9.424 -13.003 1.00 97.44 89 LYS A N 1
ATOM 700 C CA . LYS A 1 89 ? 5.656 -10.163 -14.270 1.00 97.44 89 LYS A CA 1
ATOM 701 C C . LYS A 1 89 ? 6.035 -9.308 -15.482 1.00 97.44 89 LYS A C 1
ATOM 703 O O . LYS A 1 89 ? 6.692 -9.810 -16.389 1.00 97.44 89 LYS A O 1
ATOM 708 N N . LEU A 1 90 ? 5.637 -8.035 -15.503 1.00 96.00 90 LEU A N 1
ATOM 709 C CA . LEU A 1 90 ? 6.010 -7.115 -16.576 1.00 96.00 90 LEU A CA 1
ATOM 710 C C . LEU A 1 90 ? 7.526 -6.883 -16.608 1.00 96.00 90 LEU A C 1
ATOM 712 O O . LEU A 1 90 ? 8.117 -7.010 -17.671 1.00 96.00 90 LEU A O 1
ATOM 716 N N . GLY A 1 91 ? 8.157 -6.617 -15.461 1.00 95.12 91 GLY A N 1
ATOM 717 C CA . GLY A 1 91 ? 9.608 -6.435 -15.367 1.00 95.12 91 GLY A CA 1
ATOM 718 C C . GLY A 1 91 ? 10.381 -7.642 -15.901 1.00 95.12 91 GLY A C 1
ATOM 719 O O . GLY A 1 91 ? 11.264 -7.465 -16.731 1.00 95.12 91 GLY A O 1
ATOM 720 N N . GLN A 1 92 ? 9.977 -8.862 -15.529 1.00 95.88 92 GLN A N 1
ATOM 721 C CA . GLN A 1 92 ? 10.588 -10.086 -16.058 1.00 95.88 92 GLN A CA 1
ATOM 722 C C . GLN A 1 92 ? 10.465 -10.170 -17.586 1.00 95.88 92 GLN A C 1
ATOM 724 O O . GLN A 1 92 ? 11.452 -10.410 -18.270 1.00 95.88 92 GLN A O 1
ATOM 729 N N . ARG A 1 93 ? 9.273 -9.900 -18.138 1.00 94.38 93 ARG A N 1
ATOM 730 C CA . ARG A 1 93 ? 9.058 -9.901 -19.596 1.00 94.38 93 ARG A CA 1
ATOM 731 C C . ARG A 1 93 ? 9.927 -8.872 -20.316 1.00 94.38 93 ARG A C 1
ATOM 733 O O . ARG A 1 93 ? 10.372 -9.139 -21.428 1.00 94.38 93 ARG A O 1
ATOM 740 N N . ILE A 1 94 ? 10.148 -7.701 -19.713 1.00 92.69 94 ILE A N 1
ATOM 741 C CA . ILE A 1 94 ? 11.023 -6.669 -20.283 1.00 92.69 94 ILE A CA 1
ATOM 742 C C . ILE A 1 94 ? 12.459 -7.195 -20.370 1.00 92.69 94 ILE A C 1
ATOM 744 O O . ILE A 1 94 ? 13.050 -7.130 -21.444 1.00 92.69 94 ILE A O 1
ATOM 748 N N . LEU A 1 95 ? 12.980 -7.769 -19.283 1.00 93.50 95 LEU A N 1
ATOM 749 C CA . LEU A 1 95 ? 14.327 -8.349 -19.242 1.00 93.50 95 LEU A CA 1
ATOM 750 C C . LEU A 1 95 ? 14.484 -9.493 -20.249 1.00 93.50 95 LEU A C 1
ATOM 752 O O . LEU A 1 95 ? 15.436 -9.512 -21.023 1.00 93.50 95 LEU A O 1
ATOM 756 N N . ASP A 1 96 ? 13.504 -10.395 -20.316 1.00 92.81 96 ASP A N 1
ATOM 757 C CA . ASP A 1 96 ? 13.508 -11.488 -21.291 1.00 92.81 96 ASP A CA 1
ATOM 758 C C . ASP A 1 96 ? 13.499 -10.962 -22.736 1.00 92.81 96 ASP A C 1
ATOM 760 O O . ASP A 1 96 ? 14.168 -11.522 -23.602 1.00 92.81 96 ASP A O 1
ATOM 764 N N . THR A 1 97 ? 12.760 -9.879 -23.004 1.00 90.56 97 THR A N 1
ATOM 765 C CA . THR A 1 97 ? 12.704 -9.253 -24.335 1.00 90.56 97 THR A CA 1
ATOM 766 C C . THR A 1 97 ? 14.051 -8.647 -24.715 1.00 90.56 97 THR A C 1
ATOM 768 O O . THR A 1 97 ? 14.485 -8.832 -25.851 1.00 90.56 97 THR A O 1
ATOM 771 N N . ILE A 1 98 ? 14.720 -7.960 -23.784 1.00 88.81 98 ILE A N 1
ATOM 772 C CA . ILE A 1 98 ? 16.050 -7.375 -24.017 1.00 88.81 98 ILE A CA 1
ATOM 773 C C . ILE A 1 98 ? 17.053 -8.471 -24.378 1.00 88.81 98 ILE A C 1
ATOM 775 O O . ILE A 1 98 ? 17.757 -8.348 -25.374 1.00 88.81 98 ILE A O 1
ATOM 779 N N . ARG A 1 99 ? 17.054 -9.578 -23.630 1.00 88.25 99 ARG A N 1
ATOM 780 C CA . ARG A 1 99 ? 18.017 -10.673 -23.811 1.00 88.25 99 ARG A CA 1
ATOM 781 C C . ARG A 1 99 ? 17.803 -11.486 -25.089 1.00 88.25 99 ARG A C 1
ATOM 783 O O . ARG A 1 99 ? 18.749 -12.079 -25.592 1.00 88.25 99 ARG A O 1
ATOM 790 N N . LYS A 1 100 ? 16.564 -11.564 -25.588 1.00 87.94 100 LYS A N 1
ATOM 791 C CA . LYS A 1 100 ? 16.192 -12.439 -26.718 1.00 87.94 100 LYS A CA 1
ATOM 792 C C . LYS A 1 100 ? 16.039 -11.719 -28.056 1.00 87.94 100 LYS A C 1
ATOM 794 O O . LYS A 1 100 ? 16.051 -12.379 -29.090 1.00 87.94 100 LYS A O 1
ATOM 799 N N . THR A 1 101 ? 15.834 -10.403 -28.066 1.00 84.44 101 THR A N 1
ATOM 800 C CA . THR A 1 101 ? 15.534 -9.678 -29.310 1.00 84.44 101 THR A CA 1
ATOM 801 C C . THR A 1 101 ? 16.816 -9.214 -29.987 1.00 84.44 101 THR A C 1
ATOM 803 O O . THR A 1 101 ? 17.502 -8.331 -29.482 1.00 84.44 101 THR A O 1
ATOM 806 N N . THR A 1 102 ? 17.102 -9.760 -31.167 1.00 77.62 102 THR A N 1
ATOM 807 C CA . THR A 1 102 ? 18.244 -9.352 -32.001 1.00 77.62 102 THR A CA 1
ATOM 808 C C . THR A 1 102 ? 17.944 -8.110 -32.849 1.00 77.62 102 THR A C 1
ATOM 810 O O . THR A 1 102 ? 18.832 -7.290 -33.072 1.00 77.62 102 THR A O 1
ATOM 813 N N . ASP A 1 103 ? 16.684 -7.912 -33.260 1.00 84.38 103 ASP A N 1
ATOM 814 C CA . ASP A 1 103 ? 16.229 -6.708 -33.973 1.00 84.38 103 ASP A CA 1
ATOM 815 C C . ASP A 1 103 ? 16.195 -5.485 -33.041 1.00 84.38 103 ASP A C 1
ATOM 817 O O . ASP A 1 103 ? 15.295 -5.302 -32.210 1.00 84.38 103 ASP A O 1
ATOM 821 N N . ARG A 1 104 ? 17.175 -4.599 -33.230 1.00 79.69 104 ARG A N 1
ATOM 822 C CA . ARG A 1 104 ? 17.361 -3.391 -32.423 1.00 79.69 104 ARG A CA 1
ATOM 823 C C . ARG A 1 104 ? 16.263 -2.349 -32.625 1.00 79.69 104 ARG A C 1
ATOM 825 O O . ARG A 1 104 ? 15.863 -1.703 -31.655 1.00 79.69 104 ARG A O 1
ATOM 832 N N . ALA A 1 105 ? 15.740 -2.190 -33.839 1.00 82.44 105 ALA A N 1
ATOM 833 C CA . ALA A 1 105 ? 14.699 -1.202 -34.111 1.00 82.44 105 ALA A CA 1
ATOM 834 C C . ALA A 1 105 ? 13.375 -1.596 -33.455 1.00 82.44 105 ALA A C 1
ATOM 836 O O . ALA A 1 105 ? 12.702 -0.767 -32.825 1.00 82.44 105 ALA A O 1
ATOM 837 N N . ARG A 1 106 ? 13.030 -2.883 -33.535 1.00 85.00 106 ARG A N 1
ATOM 838 C CA . ARG A 1 106 ? 11.873 -3.447 -32.840 1.00 85.00 106 ARG A CA 1
ATOM 839 C C . ARG A 1 106 ? 12.046 -3.399 -31.326 1.00 85.00 106 ARG A C 1
ATOM 841 O O . ARG A 1 106 ? 11.108 -2.995 -30.636 1.00 85.00 106 ARG A O 1
ATOM 848 N N . LEU A 1 107 ? 13.232 -3.731 -30.811 1.00 87.75 107 LEU A N 1
ATOM 849 C CA . LEU A 1 107 ? 13.526 -3.694 -29.378 1.00 87.75 107 LEU A CA 1
ATOM 850 C C . LEU A 1 107 ? 13.305 -2.294 -28.787 1.00 87.75 107 LEU A C 1
ATOM 852 O O . LEU A 1 107 ? 12.556 -2.153 -27.821 1.00 87.75 107 LEU A O 1
ATOM 856 N N . VAL A 1 108 ? 13.868 -1.243 -29.395 1.00 87.69 108 VAL A N 1
ATOM 857 C CA . VAL A 1 108 ? 13.710 0.140 -28.903 1.00 87.69 108 VAL A CA 1
ATOM 858 C C . VAL A 1 108 ? 12.239 0.568 -28.881 1.00 87.69 108 VAL A C 1
ATOM 860 O O . VAL A 1 108 ? 11.781 1.147 -27.890 1.00 87.69 108 VAL A O 1
ATOM 863 N N . LYS A 1 109 ? 11.470 0.264 -29.937 1.00 87.62 109 LYS A N 1
ATOM 864 C CA . LYS A 1 109 ? 10.029 0.576 -29.989 1.00 87.62 109 LYS A CA 1
ATOM 865 C C . LYS A 1 109 ? 9.267 -0.117 -28.859 1.00 87.62 109 LYS A C 1
ATOM 867 O O . LYS A 1 109 ? 8.498 0.539 -28.156 1.00 87.62 109 LYS A O 1
ATOM 872 N N . VAL A 1 110 ? 9.515 -1.412 -28.648 1.00 89.56 110 VAL A N 1
ATOM 873 C CA . VAL A 1 110 ? 8.880 -2.181 -27.570 1.00 89.56 110 VAL A CA 1
ATOM 874 C C . VAL A 1 110 ? 9.230 -1.586 -26.210 1.00 89.56 110 VAL A C 1
ATOM 876 O O . VAL A 1 110 ? 8.318 -1.324 -25.425 1.00 89.56 110 VAL A O 1
ATOM 879 N N . LEU A 1 111 ? 10.512 -1.302 -25.953 1.00 91.19 111 LEU A N 1
ATOM 880 C CA . LEU A 1 111 ? 10.995 -0.745 -24.687 1.00 91.19 111 LEU A CA 1
ATOM 881 C C . LEU A 1 111 ? 10.323 0.576 -24.326 1.00 91.19 111 LEU A C 1
ATOM 883 O O . LEU A 1 111 ? 9.853 0.721 -23.198 1.00 91.19 111 LEU A O 1
ATOM 887 N N . LYS A 1 112 ? 10.180 1.503 -25.280 1.00 92.06 112 LYS A N 1
ATOM 888 C CA . LYS A 1 112 ? 9.461 2.769 -25.051 1.00 92.06 112 LYS A CA 1
ATOM 889 C C . LYS A 1 112 ? 8.036 2.542 -24.542 1.00 92.06 112 LYS A C 1
ATOM 891 O O . LYS A 1 112 ? 7.592 3.239 -23.629 1.00 92.06 112 LYS A O 1
ATOM 896 N N . THR A 1 113 ? 7.330 1.549 -25.079 1.00 93.06 113 THR A N 1
ATOM 897 C CA . THR A 1 113 ? 5.963 1.218 -24.657 1.00 93.06 113 THR A CA 1
ATOM 898 C C . THR A 1 113 ? 5.924 0.509 -23.304 1.00 93.06 113 THR A C 1
ATOM 900 O O . THR A 1 113 ? 5.157 0.896 -22.421 1.00 93.06 113 THR A O 1
ATOM 903 N N . VAL A 1 114 ? 6.722 -0.544 -23.119 1.00 92.62 114 VAL A N 1
ATOM 904 C CA . VAL A 1 114 ? 6.645 -1.388 -21.913 1.00 92.62 114 VAL A CA 1
ATOM 905 C C . VAL A 1 114 ? 7.230 -0.701 -20.682 1.00 92.62 114 VAL A C 1
ATOM 907 O O . VAL A 1 114 ? 6.669 -0.847 -19.598 1.00 92.62 114 VAL A O 1
ATOM 910 N N . VAL A 1 115 ? 8.278 0.118 -20.837 1.00 94.00 115 VAL A N 1
ATOM 911 C CA . VAL A 1 115 ? 8.837 0.933 -19.745 1.00 94.00 115 VAL A CA 1
ATOM 912 C C . VAL A 1 115 ? 7.828 1.990 -19.304 1.00 94.00 115 VAL A C 1
ATOM 914 O O . VAL A 1 115 ? 7.641 2.183 -18.105 1.00 94.00 115 VAL A O 1
ATOM 917 N N . ARG A 1 116 ? 7.108 2.632 -20.238 1.00 95.44 116 ARG A N 1
ATOM 918 C CA . ARG A 1 116 ? 6.025 3.569 -19.891 1.00 95.44 116 ARG A CA 1
ATOM 919 C C . ARG A 1 116 ? 4.968 2.892 -19.017 1.00 95.44 116 ARG A C 1
ATOM 921 O O . ARG A 1 116 ? 4.695 3.385 -17.925 1.00 95.44 116 ARG A O 1
ATOM 928 N N . LYS A 1 117 ? 4.455 1.734 -19.449 1.00 95.75 117 LYS A N 1
ATOM 929 C CA . LYS A 1 117 ? 3.484 0.940 -18.673 1.00 95.75 117 LYS A CA 1
ATOM 930 C C . LYS A 1 117 ? 4.028 0.567 -17.292 1.00 95.75 117 LYS A C 1
ATOM 932 O O . LYS A 1 117 ? 3.325 0.685 -16.294 1.00 95.75 117 LYS A O 1
ATOM 937 N N . TYR A 1 118 ? 5.296 0.164 -17.216 1.00 94.31 118 TYR A N 1
ATOM 938 C CA . TYR A 1 118 ? 5.948 -0.185 -15.955 1.00 94.31 118 TYR A CA 1
ATOM 939 C C . TYR A 1 118 ? 5.985 0.999 -14.973 1.00 94.31 118 TYR A C 1
ATOM 941 O O . TYR A 1 118 ? 5.663 0.847 -13.794 1.00 94.31 118 TYR A O 1
ATOM 949 N N . VAL A 1 119 ? 6.321 2.200 -15.454 1.00 95.12 119 VAL A N 1
ATOM 950 C CA . VAL A 1 119 ? 6.338 3.422 -14.632 1.00 95.12 119 VAL A CA 1
ATOM 951 C C . VAL A 1 119 ? 4.931 3.863 -14.223 1.00 95.12 119 VAL A C 1
ATOM 953 O O . VAL A 1 119 ? 4.747 4.334 -13.101 1.00 95.12 119 VAL A O 1
ATOM 956 N N . GLU A 1 120 ? 3.927 3.697 -15.083 1.00 96.56 120 GLU A N 1
ATOM 957 C CA . GLU A 1 120 ? 2.523 3.968 -14.742 1.00 96.56 120 GLU A CA 1
ATOM 958 C C . GLU A 1 120 ? 2.033 3.067 -13.600 1.00 96.56 120 GLU A C 1
ATOM 960 O O . GLU A 1 120 ? 1.467 3.570 -12.628 1.00 96.56 120 GLU A O 1
ATOM 965 N N . MET A 1 121 ? 2.338 1.765 -13.649 1.00 96.38 121 MET A N 1
ATOM 966 C CA . MET A 1 121 ? 2.046 0.836 -12.549 1.00 96.38 121 MET A CA 1
ATOM 967 C C . MET A 1 121 ? 2.767 1.243 -11.257 1.00 96.38 121 MET A C 1
ATOM 969 O O . MET A 1 121 ? 2.167 1.210 -10.181 1.00 96.38 121 MET A O 1
ATOM 973 N N . PHE A 1 122 ? 4.025 1.698 -11.356 1.00 95.00 122 PHE A N 1
ATOM 974 C CA . PHE A 1 122 ? 4.764 2.240 -10.210 1.00 95.00 122 PHE A CA 1
ATOM 975 C C . PHE A 1 122 ? 4.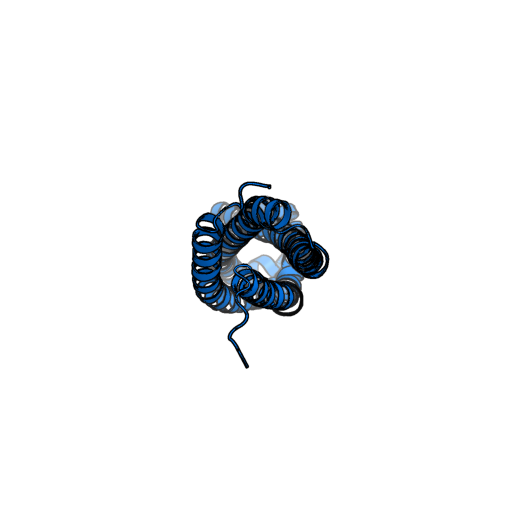006 3.413 -9.573 1.00 95.00 122 PHE A C 1
ATOM 977 O O . PHE A 1 122 ? 3.808 3.439 -8.358 1.00 95.00 122 PHE A O 1
ATOM 984 N N . ARG A 1 123 ? 3.556 4.383 -10.383 1.00 95.62 123 ARG A N 1
ATOM 985 C CA . ARG A 1 123 ? 2.811 5.561 -9.902 1.00 95.62 123 ARG A CA 1
ATOM 986 C C . ARG A 1 123 ? 1.505 5.175 -9.212 1.00 95.62 123 ARG A C 1
ATOM 988 O O . ARG A 1 123 ? 1.168 5.771 -8.193 1.00 95.62 123 ARG A O 1
ATOM 995 N N . GLN A 1 124 ? 0.795 4.177 -9.734 1.00 96.62 124 GLN A N 1
ATOM 996 C CA . GLN A 1 124 ? -0.430 3.671 -9.110 1.00 96.62 124 GLN A CA 1
ATOM 997 C C . GLN A 1 124 ? -0.149 3.034 -7.745 1.00 96.62 124 GLN A C 1
ATOM 999 O O . GLN A 1 124 ? -0.803 3.384 -6.765 1.00 96.62 124 GLN A O 1
ATOM 1004 N N . ILE A 1 125 ? 0.868 2.167 -7.654 1.00 96.56 125 ILE A N 1
ATOM 1005 C CA . ILE A 1 125 ? 1.300 1.576 -6.376 1.00 96.56 125 ILE A CA 1
ATOM 1006 C C . ILE A 1 125 ? 1.668 2.673 -5.381 1.00 96.56 125 ILE A C 1
ATOM 1008 O O . ILE A 1 125 ? 1.235 2.632 -4.233 1.00 96.56 125 ILE A O 1
ATOM 1012 N N . TRP A 1 126 ? 2.448 3.658 -5.825 1.00 95.50 126 TRP A N 1
ATOM 1013 C CA . TRP A 1 126 ? 2.836 4.801 -5.012 1.00 95.50 126 TRP A CA 1
ATOM 1014 C C . TRP A 1 126 ? 1.618 5.525 -4.426 1.00 95.50 126 TRP A C 1
ATOM 1016 O O . TRP A 1 126 ? 1.542 5.682 -3.207 1.00 95.50 126 TRP A O 1
ATOM 1026 N N . GLY A 1 127 ? 0.652 5.894 -5.273 1.00 96.62 127 GLY A N 1
ATOM 1027 C CA . GLY A 1 127 ? -0.569 6.580 -4.851 1.00 96.62 127 GLY A CA 1
ATOM 1028 C C . GLY A 1 127 ? -1.372 5.776 -3.829 1.00 96.62 127 GLY A C 1
ATOM 1029 O O . GLY A 1 127 ? -1.700 6.290 -2.764 1.00 96.62 127 GLY A O 1
ATOM 1030 N N . TRP A 1 128 ? -1.600 4.486 -4.083 1.00 97.94 128 TRP A N 1
ATOM 1031 C CA . TRP A 1 128 ? -2.337 3.635 -3.142 1.00 97.94 128 TRP A CA 1
ATOM 1032 C C . TRP A 1 128 ? -1.597 3.416 -1.824 1.00 97.94 128 TRP A C 1
ATOM 1034 O O . TRP A 1 128 ? -2.223 3.341 -0.772 1.00 97.94 128 TRP A O 1
ATOM 1044 N N . VAL A 1 129 ? -0.265 3.327 -1.838 1.00 97.31 129 VAL A N 1
ATOM 1045 C CA . VAL A 1 129 ? 0.522 3.216 -0.601 1.00 97.31 129 VAL A CA 1
ATOM 1046 C C . VAL A 1 129 ? 0.437 4.500 0.227 1.00 97.31 129 VAL A C 1
ATOM 1048 O O . VAL A 1 129 ? 0.351 4.413 1.455 1.00 97.31 129 VAL A O 1
ATOM 1051 N N . GLN A 1 130 ? 0.432 5.676 -0.411 1.00 96.69 130 GLN A N 1
ATOM 1052 C CA . GLN A 1 130 ? 0.188 6.944 0.283 1.00 96.69 130 GLN A CA 1
ATOM 1053 C C . GLN A 1 130 ? -1.219 6.989 0.882 1.00 96.69 130 GLN A C 1
ATOM 1055 O O . GLN A 1 130 ? -1.360 7.278 2.067 1.00 96.69 130 GLN A O 1
ATOM 1060 N N . GLU A 1 131 ? -2.232 6.612 0.105 1.00 97.56 131 GLU A N 1
ATOM 1061 C CA . GLU A 1 131 ? -3.621 6.589 0.560 1.00 97.56 131 GLU A CA 1
ATOM 1062 C C . GLU A 1 131 ? -3.808 5.633 1.749 1.00 97.56 131 GLU A C 1
ATOM 1064 O O . GLU A 1 131 ? -4.400 6.002 2.761 1.00 97.56 131 GLU A O 1
ATOM 1069 N N . ILE A 1 132 ? -3.217 4.431 1.710 1.00 97.69 132 ILE A N 1
ATOM 1070 C CA . ILE A 1 132 ? -3.234 3.516 2.862 1.00 97.69 132 ILE A CA 1
ATOM 1071 C C . ILE A 1 132 ? -2.580 4.170 4.078 1.00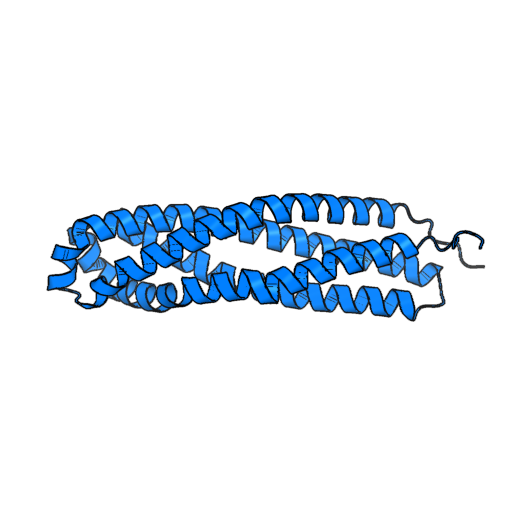 97.69 132 ILE A C 1
ATOM 1073 O O . ILE A 1 132 ? -3.090 4.038 5.188 1.00 97.69 132 ILE A O 1
ATOM 1077 N N . TRP A 1 133 ? -1.445 4.849 3.906 1.00 97.38 133 TRP A N 1
ATOM 1078 C CA . TRP A 1 133 ? -0.756 5.497 5.019 1.00 97.38 133 TRP A CA 1
ATOM 1079 C C . TRP A 1 133 ? -1.612 6.590 5.677 1.00 97.38 133 TRP A C 1
ATOM 1081 O O . TRP A 1 133 ? -1.677 6.648 6.909 1.00 97.38 133 TRP A O 1
ATOM 1091 N N . GLU A 1 134 ? -2.313 7.395 4.881 1.00 97.12 134 GLU A N 1
ATOM 1092 C CA . GLU A 1 134 ? -3.249 8.420 5.356 1.00 97.12 134 GLU A CA 1
ATOM 1093 C C . GLU A 1 134 ? -4.444 7.798 6.089 1.00 97.12 134 GLU A C 1
ATOM 1095 O O . GLU A 1 134 ? -4.738 8.166 7.230 1.00 97.12 134 GLU A O 1
ATOM 1100 N N . GLN A 1 135 ? -5.076 6.784 5.492 1.00 97.69 135 GLN A N 1
ATOM 1101 C CA . GLN A 1 135 ? -6.225 6.093 6.084 1.00 97.69 135 GLN A CA 1
ATOM 1102 C C . GLN A 1 135 ? -5.856 5.332 7.362 1.00 97.69 135 GLN A C 1
ATOM 1104 O O . GLN A 1 135 ? -6.635 5.292 8.311 1.00 97.69 135 GLN A O 1
ATOM 1109 N N . ILE A 1 136 ? -4.639 4.789 7.448 1.00 96.62 136 ILE A N 1
ATOM 1110 C CA . ILE A 1 136 ? -4.098 4.224 8.690 1.00 96.62 136 ILE A CA 1
ATOM 1111 C C . ILE A 1 136 ? -3.981 5.298 9.781 1.00 96.62 136 ILE A C 1
ATOM 1113 O O . ILE A 1 136 ? -4.203 4.995 10.951 1.00 96.62 136 ILE A O 1
ATOM 1117 N N . GLY A 1 137 ? -3.664 6.545 9.423 1.00 95.19 137 GLY A N 1
ATOM 1118 C CA . GLY A 1 137 ? -3.676 7.677 10.349 1.00 95.19 137 GLY A CA 1
ATOM 1119 C C . GLY A 1 137 ? -5.068 7.961 10.915 1.00 95.19 137 GLY A C 1
ATOM 1120 O O . GLY A 1 137 ? -5.212 8.067 12.131 1.00 95.19 137 GLY A O 1
ATOM 1121 N N . VAL A 1 138 ? -6.084 8.011 10.050 1.00 96.19 138 VAL A N 1
ATOM 1122 C CA . VAL A 1 138 ? -7.492 8.186 10.453 1.00 96.19 138 VAL A CA 1
ATOM 1123 C C . VAL A 1 138 ? -7.955 7.030 11.339 1.00 96.19 138 VAL A C 1
ATOM 1125 O O . VAL A 1 138 ? -8.548 7.247 12.397 1.00 96.19 138 VAL A O 1
ATOM 1128 N N . LEU A 1 139 ? -7.639 5.798 10.933 1.00 95.44 139 LEU A N 1
ATOM 1129 C CA . LEU A 1 139 ? -8.002 4.588 11.658 1.00 95.44 139 LEU A CA 1
ATOM 1130 C C . LEU A 1 139 ? -7.359 4.544 13.050 1.00 95.44 139 LEU A C 1
ATOM 1132 O O . LEU A 1 139 ? -8.042 4.224 14.014 1.00 95.44 139 LEU A O 1
ATOM 1136 N N . ASP A 1 140 ? -6.077 4.895 13.179 1.00 95.94 140 ASP A N 1
ATOM 1137 C CA . ASP A 1 140 ? -5.364 4.981 14.463 1.00 95.94 140 ASP A CA 1
ATOM 1138 C C . ASP A 1 140 ? -6.079 5.933 15.436 1.00 95.94 140 ASP A C 1
ATOM 1140 O O . ASP A 1 140 ? -6.420 5.542 16.553 1.00 95.94 140 ASP A O 1
ATOM 1144 N N . THR A 1 141 ? -6.410 7.149 14.988 1.00 95.12 141 THR A N 1
ATOM 1145 C CA . THR A 1 141 ? -7.151 8.126 15.801 1.00 95.12 141 THR A CA 1
ATOM 1146 C C . THR A 1 141 ? -8.530 7.608 16.205 1.00 95.12 141 THR A C 1
ATOM 1148 O O . THR A 1 141 ? -8.907 7.693 17.375 1.00 95.12 141 THR A O 1
ATOM 1151 N N . ALA A 1 142 ? -9.285 7.042 15.265 1.00 94.25 142 ALA A N 1
ATOM 1152 C CA . ALA A 1 142 ? -10.641 6.580 15.531 1.00 94.25 142 ALA A CA 1
ATOM 1153 C C . ALA A 1 142 ? -10.665 5.345 16.458 1.00 94.25 142 ALA A C 1
ATOM 1155 O O . ALA A 1 142 ? -11.479 5.272 17.381 1.00 94.25 142 ALA A O 1
ATOM 1156 N N . LEU A 1 143 ? -9.721 4.412 16.293 1.00 95.62 143 LEU A N 1
ATOM 1157 C CA . LEU A 1 143 ? -9.535 3.282 17.208 1.00 95.62 143 LEU A CA 1
ATOM 1158 C C . LEU A 1 143 ? -9.082 3.743 18.601 1.00 95.62 143 LEU A C 1
ATOM 1160 O O . LEU A 1 143 ? -9.487 3.141 19.592 1.00 95.62 143 LEU A O 1
ATOM 1164 N N . MET A 1 144 ? -8.286 4.813 18.712 1.00 95.62 144 MET A N 1
ATOM 1165 C CA . MET A 1 144 ? -7.946 5.400 20.013 1.00 95.62 144 MET A CA 1
ATOM 1166 C C . MET A 1 144 ? -9.171 5.970 20.730 1.00 95.62 144 MET A C 1
ATOM 1168 O O . MET A 1 144 ? -9.275 5.808 21.945 1.00 95.62 144 MET A O 1
ATOM 1172 N N . ILE A 1 145 ? -10.105 6.596 20.005 1.00 94.31 145 ILE A N 1
ATOM 1173 C CA . ILE A 1 145 ? -11.377 7.048 20.585 1.00 94.31 145 ILE A CA 1
ATOM 1174 C C . ILE A 1 145 ? -12.156 5.843 21.112 1.00 94.31 145 ILE A C 1
ATOM 1176 O O . ILE A 1 145 ? -12.532 5.850 22.279 1.00 94.31 145 ILE A O 1
ATOM 1180 N N . LEU A 1 146 ? -12.315 4.780 20.311 1.00 93.62 146 LEU A N 1
ATOM 1181 C CA . LEU A 1 146 ? -12.946 3.537 20.780 1.00 93.62 146 LEU A CA 1
ATOM 1182 C C . LEU A 1 146 ? -12.264 2.984 22.035 1.00 93.62 146 LEU A C 1
ATOM 1184 O O . LEU A 1 146 ? -12.938 2.553 22.966 1.00 93.62 146 LEU A O 1
ATOM 1188 N N . ASN A 1 147 ? -10.931 3.027 22.077 1.00 94.94 147 ASN A N 1
ATOM 1189 C CA . ASN A 1 147 ? -10.158 2.467 23.176 1.00 94.94 147 ASN A CA 1
ATOM 1190 C C . ASN A 1 147 ? -10.385 3.203 24.504 1.00 94.94 147 ASN A C 1
ATOM 1192 O O . ASN A 1 147 ? -10.287 2.581 25.556 1.00 94.94 147 ASN A O 1
ATOM 1196 N N . ARG A 1 148 ? -10.743 4.495 24.480 1.00 95.19 148 ARG A N 1
ATOM 1197 C CA . ARG A 1 148 ? -11.118 5.246 25.696 1.00 95.19 148 ARG A CA 1
ATOM 1198 C C . ARG A 1 148 ? -12.386 4.705 26.354 1.00 95.19 148 ARG A C 1
ATOM 1200 O O . ARG A 1 148 ? -12.527 4.799 27.564 1.00 95.19 148 ARG A O 1
ATOM 1207 N N . PHE A 1 149 ? -13.276 4.109 25.565 1.00 94.56 149 PHE A N 1
ATOM 1208 C CA . PHE A 1 149 ? -14.522 3.506 26.037 1.00 94.56 149 PHE A CA 1
ATOM 1209 C C . PHE A 1 149 ? -14.443 1.976 26.092 1.00 94.56 149 PHE A C 1
ATOM 1211 O O . PHE A 1 149 ? -15.471 1.317 26.245 1.00 94.56 149 PHE A O 1
ATOM 1218 N N . ALA A 1 150 ? -13.243 1.395 25.954 1.00 92.81 150 ALA A N 1
ATOM 1219 C CA . ALA A 1 150 ? -13.072 -0.046 25.814 1.00 92.81 150 ALA A CA 1
ATOM 1220 C C . ALA A 1 150 ? -13.697 -0.821 26.976 1.00 92.81 150 ALA A C 1
ATOM 1222 O O . ALA A 1 150 ? -14.409 -1.780 26.713 1.00 92.81 150 ALA A O 1
ATOM 1223 N N . SER A 1 151 ? -13.506 -0.388 28.225 1.00 93.56 151 SER A N 1
ATOM 1224 C CA . SER A 1 151 ? -14.055 -1.082 29.398 1.00 93.56 151 SER A CA 1
ATOM 1225 C C . SER A 1 151 ? -15.584 -1.145 29.370 1.00 93.56 151 SER A C 1
ATOM 1227 O O . SER A 1 151 ? -16.156 -2.212 29.556 1.00 93.56 151 SER A O 1
ATOM 1229 N N . VAL A 1 152 ? -16.250 -0.029 29.046 1.00 93.38 152 VAL A N 1
ATOM 1230 C CA . VAL A 1 152 ? -17.720 0.028 28.933 1.00 93.38 152 VAL A CA 1
ATOM 1231 C C . VAL A 1 152 ? -18.203 -0.848 27.780 1.00 93.38 152 VAL A C 1
ATOM 1233 O O . VAL A 1 152 ? -19.134 -1.635 27.928 1.00 93.38 152 VAL A O 1
ATOM 1236 N N . LEU A 1 153 ? -17.545 -0.747 26.625 1.00 93.00 153 LEU A N 1
ATOM 1237 C CA . LEU A 1 153 ? -17.896 -1.542 25.455 1.00 93.00 153 LEU A CA 1
ATOM 1238 C C . LEU A 1 153 ? -17.657 -3.040 25.680 1.00 93.00 153 LEU A C 1
ATOM 1240 O O . LEU A 1 153 ? -18.415 -3.843 25.151 1.00 93.00 153 LEU A O 1
ATOM 1244 N N . GLN A 1 154 ? -16.642 -3.428 26.456 1.00 94.00 154 GLN A N 1
ATOM 1245 C CA . GLN A 1 154 ? -16.308 -4.828 26.733 1.00 94.00 154 GLN A CA 1
ATOM 1246 C C . GLN A 1 154 ? -17.378 -5.554 27.546 1.00 94.00 154 GLN A C 1
ATOM 1248 O O . GLN A 1 154 ? -17.542 -6.754 27.336 1.00 94.00 154 GLN A O 1
ATOM 1253 N N . ILE A 1 155 ? -18.131 -4.845 28.395 1.00 92.94 155 ILE A N 1
ATOM 1254 C CA . ILE A 1 155 ? -19.255 -5.419 29.155 1.00 92.94 155 ILE A CA 1
ATOM 1255 C C . ILE A 1 155 ? -20.293 -6.017 28.196 1.00 92.94 155 ILE A C 1
ATOM 1257 O O . ILE A 1 155 ? -20.787 -7.118 28.410 1.00 92.94 155 ILE A O 1
ATOM 1261 N N . VAL A 1 156 ? -20.589 -5.306 27.105 1.00 92.12 156 VAL A N 1
ATOM 1262 C CA . VAL A 1 156 ? -21.590 -5.719 26.107 1.00 92.12 156 VAL A CA 1
ATOM 1263 C C . VAL A 1 156 ? -20.956 -6.544 24.982 1.00 92.12 156 VAL A C 1
ATOM 1265 O O . VAL A 1 156 ? -21.570 -7.442 24.411 1.00 92.12 156 VAL A O 1
ATOM 1268 N N . PHE A 1 157 ? -19.705 -6.243 24.644 1.00 93.19 157 PHE A N 1
ATOM 1269 C CA . PHE A 1 157 ? -18.998 -6.780 23.493 1.00 93.19 157 PHE A CA 1
ATOM 1270 C C . PHE A 1 157 ? -17.640 -7.339 23.916 1.00 93.19 157 PHE A C 1
ATOM 1272 O O . PHE A 1 157 ? -16.601 -6.716 23.698 1.00 93.19 157 PHE A O 1
ATOM 1279 N N . GLY A 1 158 ? -17.617 -8.565 24.444 1.00 91.50 158 GLY A N 1
ATOM 1280 C CA . GLY A 1 158 ? -16.380 -9.202 24.923 1.00 91.50 158 GLY A CA 1
ATOM 1281 C C . GLY A 1 158 ? -15.253 -9.310 23.881 1.00 91.50 158 GLY A C 1
ATOM 1282 O O . GLY A 1 158 ? -14.083 -9.441 24.234 1.00 91.50 158 GLY A O 1
ATOM 1283 N N . TRP A 1 159 ? -15.557 -9.201 22.583 1.00 94.19 159 TRP A N 1
ATOM 1284 C CA . TRP A 1 159 ? -14.555 -9.148 21.513 1.00 94.19 159 TRP A CA 1
ATOM 1285 C C . TRP A 1 159 ? -13.780 -7.825 21.438 1.00 94.19 159 TRP A C 1
ATOM 1287 O O . TRP A 1 159 ? -12.727 -7.791 20.804 1.00 94.19 159 TRP A O 1
ATOM 1297 N N . ILE A 1 160 ? -14.241 -6.754 22.092 1.00 93.81 160 ILE A N 1
ATOM 1298 C CA . ILE A 1 160 ? -13.534 -5.464 22.152 1.00 93.81 160 ILE A CA 1
ATOM 1299 C C . ILE A 1 160 ? -12.173 -5.606 22.845 1.00 93.81 160 ILE A C 1
ATOM 1301 O O . ILE A 1 160 ? -11.286 -4.791 22.613 1.00 93.81 160 ILE A O 1
ATOM 1305 N N 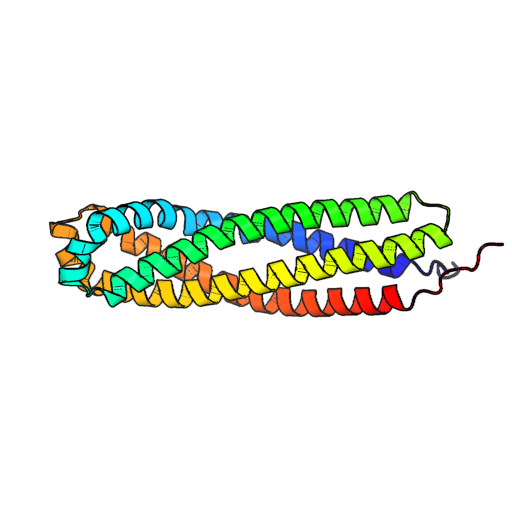. LYS A 1 161 ? -11.928 -6.685 23.599 1.00 91.38 161 LYS A N 1
ATOM 1306 C CA . LYS A 1 161 ? -10.582 -7.026 24.091 1.00 91.38 161 LYS A CA 1
ATOM 1307 C C . LYS A 1 161 ? -9.528 -7.151 22.978 1.00 91.38 161 LYS A C 1
ATOM 1309 O O . LYS A 1 161 ? -8.357 -6.896 23.223 1.00 91.38 161 LYS A O 1
ATOM 1314 N N . GLU A 1 162 ? -9.935 -7.481 21.746 1.00 92.19 162 GLU A N 1
ATOM 1315 C CA . GLU A 1 162 ? -9.053 -7.563 20.567 1.00 92.19 162 GLU A CA 1
ATOM 1316 C C . GLU A 1 162 ? -8.572 -6.172 20.083 1.00 92.19 162 GLU A C 1
ATOM 1318 O O . GLU A 1 162 ? -7.618 -6.080 19.305 1.00 92.19 162 GLU A O 1
ATOM 1323 N N . LEU A 1 163 ? -9.207 -5.079 20.533 1.00 93.12 163 LEU A N 1
ATOM 1324 C CA . LEU A 1 163 ? -8.935 -3.708 20.085 1.00 93.12 163 LEU A CA 1
ATOM 1325 C C . LEU A 1 163 ? -7.485 -3.277 20.335 1.00 93.12 163 LEU A C 1
ATOM 1327 O O . LEU A 1 163 ? -6.882 -2.637 19.475 1.00 93.12 163 LEU A O 1
ATOM 1331 N N . THR A 1 164 ? -6.902 -3.648 21.474 1.00 91.69 164 THR A N 1
ATOM 1332 C CA . THR A 1 164 ? -5.520 -3.287 21.830 1.00 91.69 164 THR A CA 1
ATOM 1333 C C . THR A 1 164 ? -4.514 -3.911 20.865 1.00 91.69 164 THR A C 1
ATOM 1335 O O . THR A 1 164 ? -3.606 -3.230 20.378 1.00 91.69 164 THR A O 1
ATOM 1338 N N . THR A 1 165 ? -4.712 -5.182 20.505 1.00 93.62 165 THR A N 1
ATOM 1339 C CA . THR A 1 165 ? -3.904 -5.881 19.498 1.00 93.62 165 THR A CA 1
ATOM 1340 C C . THR A 1 165 ? -4.013 -5.204 18.134 1.00 93.62 165 THR A C 1
ATOM 1342 O O . THR A 1 165 ? -3.000 -4.994 17.464 1.00 93.62 165 THR A O 1
ATOM 1345 N N . ILE A 1 166 ? -5.225 -4.817 17.731 1.00 95.44 166 ILE A N 1
ATOM 1346 C CA . ILE A 1 166 ? -5.474 -4.163 16.439 1.00 95.44 166 ILE A CA 1
ATOM 1347 C C . ILE A 1 166 ? -4.827 -2.787 16.397 1.00 95.44 166 ILE A C 1
ATOM 1349 O O . ILE A 1 166 ? -4.118 -2.479 15.441 1.00 95.44 166 ILE A O 1
ATOM 1353 N N . LEU A 1 167 ? -5.001 -1.986 17.448 1.00 95.25 167 LEU A N 1
ATOM 1354 C CA . LEU A 1 167 ? -4.371 -0.678 17.571 1.00 95.25 167 LEU A CA 1
ATOM 1355 C C . LEU A 1 167 ? -2.840 -0.800 17.505 1.00 95.25 167 LEU A C 1
ATOM 1357 O O . LEU A 1 167 ? -2.183 -0.041 16.791 1.00 95.25 167 LEU A O 1
ATOM 1361 N N . GLY A 1 168 ? -2.265 -1.802 18.177 1.00 96.06 168 GLY A N 1
ATOM 1362 C CA . GLY A 1 168 ? -0.840 -2.119 18.081 1.00 96.06 168 GLY A CA 1
ATOM 1363 C C . GLY A 1 168 ? -0.397 -2.474 16.656 1.00 96.06 168 GLY A C 1
ATOM 1364 O O . GLY A 1 168 ? 0.645 -1.999 16.194 1.00 96.06 168 GLY A O 1
ATOM 1365 N N . GLY A 1 169 ? -1.193 -3.268 15.934 1.00 96.56 169 GLY A N 1
ATOM 1366 C CA . GLY A 1 169 ? -0.967 -3.597 14.524 1.00 96.56 169 GLY A CA 1
ATOM 1367 C C . GLY A 1 169 ? -0.995 -2.363 13.618 1.00 96.56 169 GLY A C 1
ATOM 1368 O O . GLY A 1 169 ? -0.051 -2.133 12.860 1.00 96.56 169 GLY A O 1
ATOM 1369 N N . VAL A 1 170 ? -2.025 -1.524 13.756 1.00 96.81 170 VAL A N 1
ATOM 1370 C CA . VAL A 1 170 ? -2.206 -0.275 12.997 1.00 96.81 170 VAL A CA 1
ATOM 1371 C C . VAL A 1 170 ? -1.033 0.681 13.222 1.00 96.81 170 VAL A C 1
ATOM 1373 O O . VAL A 1 170 ? -0.438 1.155 12.253 1.00 96.81 170 VAL A O 1
ATOM 1376 N N . LYS A 1 171 ? -0.608 0.896 14.474 1.00 96.31 171 LYS A N 1
ATOM 1377 C CA . LYS A 1 171 ? 0.544 1.758 14.800 1.00 96.31 171 LYS A CA 1
ATOM 1378 C C . LYS A 1 171 ? 1.854 1.246 14.200 1.00 96.31 171 LYS A C 1
ATOM 1380 O O . LYS A 1 171 ? 2.617 2.026 13.623 1.00 96.31 171 LYS A O 1
ATOM 1385 N N . LYS A 1 172 ? 2.111 -0.065 14.276 1.00 96.88 172 LYS A N 1
ATOM 1386 C CA . LYS A 1 172 ? 3.296 -0.683 13.650 1.00 96.88 172 LYS A CA 1
ATOM 1387 C C . LYS A 1 172 ? 3.290 -0.475 12.136 1.00 96.88 172 LYS A C 1
ATOM 1389 O O . LYS A 1 172 ? 4.308 -0.076 11.567 1.00 96.88 172 LYS A O 1
ATOM 1394 N N . VAL A 1 173 ? 2.144 -0.684 11.491 1.00 97.00 173 VAL A N 1
ATOM 1395 C CA . VAL A 1 173 ? 1.996 -0.475 10.047 1.00 97.00 173 VAL A CA 1
ATOM 1396 C C . VAL A 1 173 ? 2.176 0.990 9.668 1.00 97.00 173 VAL A C 1
ATOM 1398 O O . VAL A 1 173 ? 2.905 1.265 8.721 1.00 97.00 173 VAL A O 1
ATOM 1401 N N . LYS A 1 174 ? 1.622 1.935 10.434 1.00 95.69 174 LYS A N 1
ATOM 1402 C CA . LYS A 1 174 ? 1.832 3.379 10.232 1.00 95.69 174 LYS A CA 1
ATOM 1403 C C . LYS A 1 174 ? 3.321 3.732 10.179 1.00 95.69 174 LYS A C 1
ATOM 1405 O O . LYS A 1 174 ? 3.766 4.431 9.268 1.00 95.69 174 LYS A O 1
ATOM 1410 N N . GLY A 1 175 ? 4.104 3.206 11.124 1.00 95.12 175 GLY A N 1
ATOM 1411 C CA . GLY A 1 175 ? 5.555 3.398 11.173 1.00 95.12 175 GLY A CA 1
ATOM 1412 C C . GLY A 1 175 ? 6.291 2.770 9.985 1.00 95.12 175 GLY A C 1
ATOM 1413 O O . GLY A 1 175 ? 7.184 3.395 9.410 1.00 95.12 175 GLY A O 1
ATOM 1414 N N . MET A 1 176 ? 5.897 1.558 9.582 1.00 95.12 176 MET A N 1
ATOM 1415 C CA . MET A 1 176 ? 6.459 0.885 8.405 1.00 95.12 176 MET A CA 1
ATOM 1416 C C . MET A 1 176 ? 6.153 1.652 7.115 1.00 95.12 176 MET A C 1
ATOM 1418 O O . MET A 1 176 ? 7.067 1.947 6.346 1.00 95.12 176 MET A O 1
ATOM 1422 N N . LEU A 1 177 ? 4.888 2.018 6.901 1.00 95.50 177 LEU A N 1
ATOM 1423 C CA . LEU A 1 177 ? 4.443 2.721 5.703 1.00 95.50 177 LEU A CA 1
ATOM 1424 C C . LEU A 1 177 ? 5.078 4.101 5.587 1.00 95.50 177 LEU A C 1
ATOM 1426 O O . LEU A 1 177 ? 5.491 4.460 4.497 1.00 95.50 177 LEU A O 1
ATOM 1430 N N . LYS A 1 178 ? 5.298 4.826 6.691 1.00 94.75 178 LYS A N 1
ATOM 1431 C CA . LYS A 1 178 ? 6.044 6.096 6.660 1.00 94.75 178 LYS A CA 1
ATOM 1432 C C . LYS A 1 178 ? 7.424 5.948 6.002 1.00 94.75 178 LYS A C 1
ATOM 1434 O O . LYS A 1 178 ? 7.836 6.815 5.232 1.00 94.75 178 LYS A O 1
ATOM 1439 N N . LYS A 1 179 ? 8.148 4.860 6.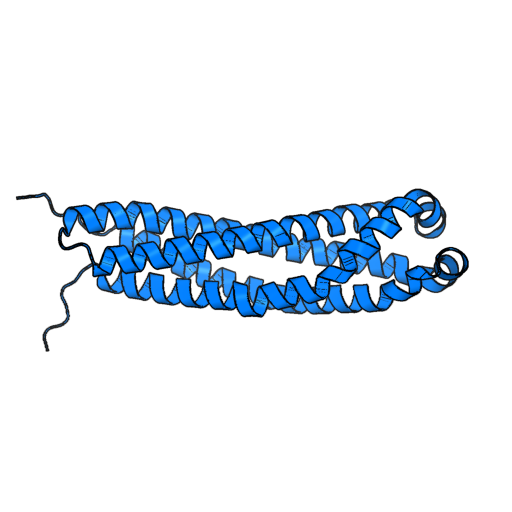295 1.00 93.38 179 LYS A N 1
ATOM 1440 C CA . LYS A 1 179 ? 9.457 4.574 5.677 1.00 93.38 179 LYS A CA 1
ATOM 1441 C C . LYS A 1 179 ? 9.297 4.170 4.212 1.00 93.38 179 LYS A C 1
ATOM 1443 O O . LYS A 1 179 ? 9.980 4.720 3.356 1.00 93.38 179 LYS A O 1
ATOM 1448 N N . VAL A 1 180 ? 8.358 3.268 3.931 1.00 94.12 180 VAL A N 1
ATOM 1449 C CA . VAL A 1 180 ? 8.061 2.780 2.574 1.00 94.12 180 VAL A CA 1
ATOM 1450 C C . VAL A 1 180 ? 7.663 3.924 1.648 1.00 94.12 180 VAL A C 1
ATOM 1452 O O . VAL A 1 180 ? 8.178 3.997 0.540 1.00 94.12 180 VAL A O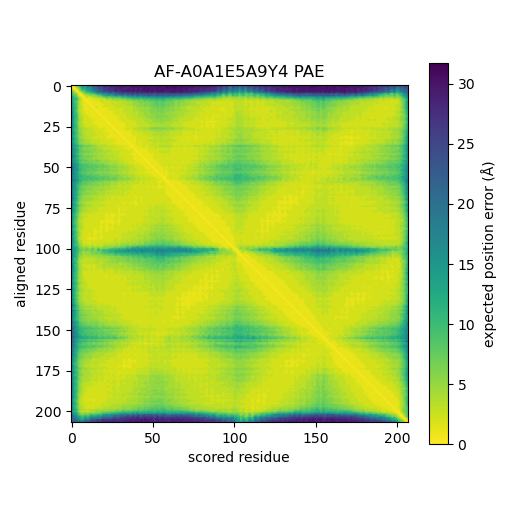 1
ATOM 1455 N N . VAL A 1 181 ? 6.826 4.849 2.121 1.00 93.88 181 VAL A N 1
ATOM 1456 C CA . VAL A 1 181 ? 6.429 6.062 1.407 1.00 93.88 181 VAL A CA 1
ATOM 1457 C C . VAL A 1 181 ? 7.686 6.879 1.054 1.00 93.88 181 VAL A C 1
ATOM 1459 O O . VAL A 1 181 ? 7.952 7.206 -0.095 1.00 93.88 181 VAL A O 1
ATOM 1462 N N . LYS A 1 182 ? 8.575 7.155 2.007 1.00 93.44 182 LYS A N 1
ATOM 1463 C CA . LYS A 1 182 ? 9.803 7.900 1.672 1.00 93.44 182 LYS A CA 1
ATOM 1464 C C . LYS A 1 182 ? 10.661 7.196 0.611 1.00 93.44 182 LYS A C 1
ATOM 1466 O O . LYS A 1 182 ? 11.113 7.854 -0.324 1.00 93.44 182 LYS A O 1
ATOM 1471 N N . THR A 1 183 ? 10.855 5.885 0.731 1.00 93.62 183 THR A N 1
ATOM 1472 C CA . THR A 1 183 ? 11.698 5.116 -0.197 1.00 93.62 183 THR A CA 1
ATOM 1473 C C . THR A 1 183 ? 11.071 4.985 -1.585 1.00 93.62 183 THR A C 1
ATOM 1475 O O . THR A 1 183 ? 11.728 5.316 -2.569 1.00 93.62 183 THR A O 1
ATOM 1478 N N . LEU A 1 184 ? 9.794 4.600 -1.682 1.00 93.00 184 LEU A N 1
ATOM 1479 C CA . LEU A 1 184 ? 9.099 4.465 -2.967 1.00 93.00 184 LEU A CA 1
ATOM 1480 C C . LEU A 1 184 ? 9.052 5.796 -3.730 1.00 93.00 184 LEU A C 1
ATOM 1482 O O . LEU A 1 184 ? 9.120 5.790 -4.954 1.00 93.00 184 LEU A O 1
ATOM 1486 N N . ARG A 1 185 ? 9.005 6.949 -3.043 1.00 93.88 185 ARG A N 1
ATOM 1487 C CA . ARG A 1 185 ? 9.102 8.261 -3.706 1.00 93.88 185 ARG A CA 1
ATOM 1488 C C . ARG A 1 185 ? 10.417 8.423 -4.466 1.00 93.88 185 ARG A C 1
ATOM 1490 O O . ARG A 1 185 ? 10.426 8.995 -5.555 1.00 93.88 185 ARG A O 1
ATOM 1497 N N . LEU A 1 186 ? 11.529 7.991 -3.871 1.00 94.12 186 LEU A N 1
ATOM 1498 C CA . LEU A 1 186 ? 12.854 8.087 -4.484 1.00 94.12 186 LEU A CA 1
ATOM 1499 C C . LEU A 1 186 ? 12.956 7.140 -5.676 1.00 94.12 186 LEU A C 1
ATOM 1501 O O . LEU A 1 186 ? 13.336 7.564 -6.763 1.00 94.12 186 LEU A O 1
ATOM 1505 N N . GLU A 1 187 ? 12.520 5.899 -5.504 1.00 93.62 187 GLU A N 1
ATOM 1506 C CA . GLU A 1 187 ? 12.504 4.905 -6.577 1.00 93.62 187 GLU A CA 1
ATOM 1507 C C . GLU A 1 187 ? 11.567 5.300 -7.727 1.00 93.62 187 GLU A C 1
ATOM 1509 O O . GLU A 1 187 ? 11.898 5.105 -8.891 1.00 93.62 187 GLU A O 1
ATOM 1514 N N . MET A 1 188 ? 10.440 5.956 -7.435 1.00 94.44 188 MET A N 1
ATOM 1515 C CA . MET A 1 188 ? 9.564 6.526 -8.459 1.00 94.44 188 MET A CA 1
ATOM 1516 C C . MET A 1 188 ? 10.284 7.607 -9.274 1.00 94.44 188 MET A C 1
ATOM 1518 O O . MET A 1 188 ? 10.117 7.670 -10.492 1.00 94.44 188 MET A O 1
ATOM 1522 N N . LYS A 1 189 ? 11.102 8.458 -8.638 1.00 94.38 189 LYS A N 1
ATOM 1523 C CA . LYS A 1 189 ? 11.917 9.442 -9.372 1.00 94.38 189 LYS A CA 1
ATOM 1524 C C . LYS A 1 189 ? 12.921 8.748 -10.291 1.00 94.38 189 LYS A C 1
ATOM 1526 O O . LYS A 1 189 ? 13.098 9.201 -11.419 1.00 94.38 189 LYS A O 1
ATOM 1531 N N . GLU A 1 190 ? 13.546 7.662 -9.839 1.00 92.88 190 GLU A N 1
ATOM 1532 C CA . GLU A 1 190 ? 14.448 6.856 -10.672 1.00 92.88 190 GLU A CA 1
ATOM 1533 C C . GLU A 1 190 ? 13.708 6.221 -11.855 1.00 92.88 190 GLU A C 1
ATOM 1535 O O . GLU A 1 190 ? 14.156 6.340 -12.991 1.00 92.88 190 GLU A O 1
ATOM 1540 N N . ALA A 1 191 ? 12.532 5.638 -11.618 1.00 93.50 191 ALA A N 1
ATOM 1541 C CA . ALA A 1 191 ? 11.701 5.050 -12.663 1.00 93.50 191 ALA A CA 1
ATOM 1542 C C . ALA A 1 191 ? 11.276 6.094 -13.715 1.00 93.50 191 ALA A C 1
ATOM 1544 O O . ALA A 1 191 ? 11.314 5.836 -14.917 1.00 93.50 191 ALA A O 1
ATOM 1545 N N . ILE A 1 192 ? 10.937 7.314 -13.285 1.00 95.06 192 ILE A N 1
ATOM 1546 C CA . ILE A 1 192 ? 10.621 8.425 -14.195 1.00 95.06 192 ILE A CA 1
ATOM 1547 C C . ILE A 1 192 ? 11.848 8.859 -15.005 1.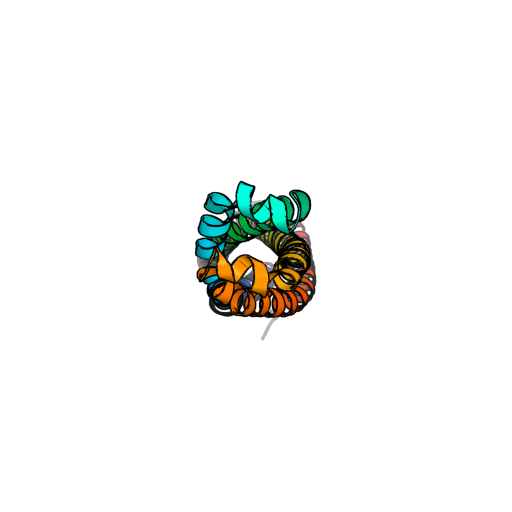00 95.06 192 ILE A C 1
ATOM 1549 O O . ILE A 1 192 ? 11.697 9.182 -16.183 1.00 95.06 192 ILE A O 1
ATOM 1553 N N . ARG A 1 193 ? 13.047 8.884 -14.407 1.00 94.25 193 ARG A N 1
ATOM 1554 C CA . ARG A 1 193 ? 14.291 9.172 -15.143 1.00 94.25 193 ARG A CA 1
ATOM 1555 C C . ARG A 1 193 ? 14.536 8.115 -16.215 1.00 94.25 193 ARG A C 1
ATOM 1557 O O . ARG A 1 193 ? 14.640 8.479 -17.378 1.00 94.25 193 ARG A O 1
ATOM 1564 N N . LEU A 1 194 ? 14.448 6.835 -15.850 1.00 93.19 194 LEU A N 1
ATOM 1565 C CA . LEU A 1 194 ? 14.567 5.721 -16.790 1.00 93.19 194 LEU A CA 1
ATOM 1566 C C . LEU A 1 194 ? 13.604 5.861 -17.980 1.00 93.19 194 LEU A C 1
ATOM 1568 O O . LEU A 1 194 ? 14.014 5.702 -19.124 1.00 93.19 194 LEU A O 1
ATOM 1572 N N . LEU A 1 195 ? 12.338 6.214 -17.737 1.00 94.31 195 LEU A N 1
ATOM 1573 C CA . LEU A 1 195 ? 11.375 6.466 -18.815 1.00 94.31 195 LEU A CA 1
ATOM 1574 C C . LEU A 1 195 ? 11.809 7.612 -19.738 1.00 94.31 195 LEU A C 1
ATOM 1576 O O . LEU A 1 195 ? 11.673 7.495 -20.956 1.00 94.31 195 LEU A O 1
ATOM 1580 N N . LYS A 1 196 ? 12.305 8.721 -19.178 1.00 93.94 196 LYS A N 1
ATOM 1581 C CA . LYS A 1 196 ? 12.793 9.857 -19.974 1.00 93.94 196 LYS A CA 1
ATOM 1582 C C . LYS A 1 196 ? 13.988 9.455 -20.835 1.00 93.94 196 LYS A C 1
ATOM 1584 O O . LYS A 1 196 ? 14.042 9.849 -21.996 1.00 93.94 196 LYS A O 1
ATOM 1589 N N . ASP A 1 197 ? 14.899 8.663 -20.290 1.00 91.50 197 ASP A N 1
ATOM 1590 C CA . ASP A 1 197 ? 16.102 8.227 -20.997 1.00 91.50 197 ASP A CA 1
ATOM 1591 C C . ASP A 1 197 ? 15.755 7.225 -22.107 1.00 91.50 197 ASP A C 1
ATOM 1593 O O . ASP A 1 197 ? 16.173 7.394 -23.250 1.00 91.50 197 ASP A O 1
ATOM 1597 N N . VAL A 1 198 ? 14.865 6.266 -21.832 1.00 91.38 198 VAL A N 1
ATOM 1598 C CA . VAL A 1 198 ? 14.328 5.339 -22.845 1.00 91.38 198 VAL A CA 1
ATOM 1599 C C . VAL A 1 198 ? 13.596 6.088 -23.961 1.00 91.38 198 VAL A C 1
ATOM 1601 O O . VAL A 1 198 ? 13.715 5.730 -25.132 1.00 91.38 198 VAL A O 1
ATOM 1604 N N . ALA 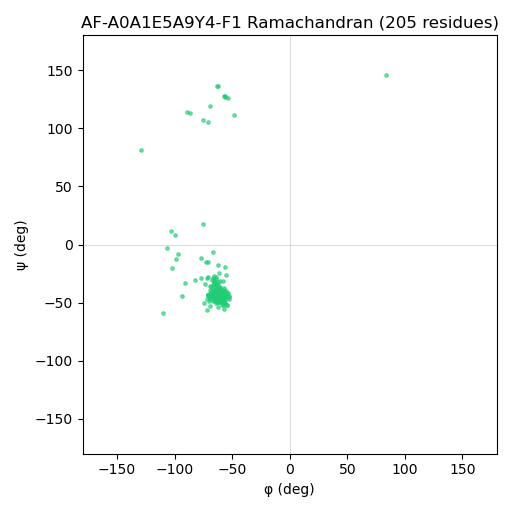A 1 199 ? 12.847 7.147 -23.641 1.00 89.94 199 ALA A N 1
ATOM 1605 C CA . ALA A 1 199 ? 12.137 7.937 -24.647 1.00 89.94 199 ALA A CA 1
ATOM 1606 C C . ALA A 1 199 ? 13.088 8.616 -25.650 1.00 89.94 199 ALA A C 1
ATOM 1608 O O . ALA A 1 199 ? 12.731 8.732 -26.827 1.00 89.94 199 ALA A O 1
ATOM 1609 N N . LYS A 1 200 ? 14.293 8.997 -25.204 1.00 89.81 200 LYS A N 1
ATOM 1610 C CA . LYS A 1 200 ? 15.340 9.628 -26.024 1.00 89.81 200 LYS A CA 1
ATOM 1611 C C . LYS A 1 200 ? 16.099 8.656 -26.925 1.00 89.81 200 LYS A C 1
ATOM 1613 O O . LYS A 1 200 ? 16.818 9.118 -27.804 1.00 89.81 200 LYS A O 1
ATOM 1618 N N . LEU A 1 201 ? 15.941 7.342 -26.742 1.00 86.94 201 LEU A N 1
ATOM 1619 C CA . LEU A 1 201 ? 16.616 6.361 -27.590 1.00 86.94 201 LEU A CA 1
ATOM 1620 C C . LEU A 1 201 ? 16.279 6.595 -29.070 1.00 86.94 201 LEU A C 1
ATOM 1622 O O . LEU A 1 201 ? 15.086 6.650 -29.410 1.00 86.94 201 LEU A O 1
ATOM 1626 N N . PRO A 1 202 ? 17.283 6.722 -29.956 1.00 80.62 202 PRO A N 1
ATOM 1627 C CA . PRO A 1 202 ? 17.027 6.821 -31.382 1.00 80.62 202 PRO A CA 1
ATOM 1628 C C . PRO A 1 202 ? 16.379 5.517 -31.847 1.00 80.62 202 PRO A C 1
ATOM 1630 O O . PRO A 1 202 ? 16.775 4.432 -31.429 1.00 80.62 202 PRO A O 1
ATOM 1633 N N . VAL A 1 203 ? 15.346 5.617 -32.682 1.00 75.62 203 VAL A N 1
ATOM 1634 C CA . VAL A 1 203 ? 14.801 4.445 -33.373 1.00 75.62 203 VAL A CA 1
ATOM 1635 C C . VAL A 1 203 ? 15.637 4.292 -34.642 1.00 75.62 203 VAL A C 1
ATOM 1637 O O . VAL A 1 203 ? 15.553 5.185 -35.487 1.00 75.62 203 VAL A O 1
ATOM 1640 N N . PRO A 1 204 ? 16.452 3.230 -34.788 1.00 66.19 204 PRO A N 1
ATOM 1641 C CA . PRO A 1 204 ? 17.164 2.975 -36.033 1.00 66.19 204 PRO A CA 1
ATOM 1642 C C . PRO A 1 204 ? 16.155 2.950 -37.185 1.00 66.19 204 PRO A C 1
ATOM 1644 O O . PRO A 1 204 ? 15.144 2.243 -37.112 1.00 66.19 204 PRO A O 1
ATOM 1647 N N . LYS A 1 205 ? 16.389 3.766 -38.216 1.00 57.38 205 LYS A N 1
ATOM 1648 C CA . LYS A 1 205 ? 15.651 3.650 -39.476 1.00 57.38 205 LYS A CA 1
ATOM 1649 C C . LYS A 1 205 ? 16.133 2.348 -40.108 1.00 57.38 205 LYS A C 1
ATOM 1651 O O . LYS A 1 205 ? 17.335 2.195 -40.287 1.00 57.38 205 LYS A O 1
ATOM 1656 N N . GLY A 1 206 ? 15.229 1.394 -40.319 1.00 52.94 206 GLY A N 1
ATOM 1657 C CA . GLY A 1 206 ? 15.592 0.123 -40.940 1.00 52.94 206 GLY A CA 1
ATOM 1658 C C . GLY A 1 206 ? 16.241 0.376 -42.299 1.00 52.94 206 GLY A C 1
ATOM 1659 O O . GLY A 1 206 ? 15.691 1.140 -43.092 1.00 52.94 206 GLY A O 1
ATOM 1660 N N . THR A 1 207 ? 17.421 -0.203 -42.497 1.00 39.06 207 THR A N 1
ATOM 1661 C CA . THR A 1 207 ? 17.950 -0.571 -43.814 1.00 39.06 207 THR A CA 1
ATOM 1662 C C . THR A 1 207 ? 17.319 -1.882 -44.228 1.00 39.06 207 THR A C 1
ATOM 1664 O O . THR A 1 207 ? 17.327 -2.793 -43.365 1.00 39.06 207 THR A O 1
#

Radius of gyration: 22.84 Å; Cα contacts (8 Å, |Δi|>4): 176; chains: 1; bounding box: 63×22×73 Å

Nearest PDB structures (foldseek):
  8d9p-assembly1_A  TM=7.008E-01  e=1.304E-03  synthetic construct
  2v0o-assembly2_C  TM=2.892E-01  e=1.124E-01  Homo sapiens
  5sv0-assembly2_J  TM=3.557E-01  e=5.199E-01  Escherichia coli DH1
  5sv0-assembly1_B  TM=2.278E-01  e=3.757E-01  Escherichia coli DH1
  8a1g-assembly2_B  TM=1.712E-01  e=9.076E-01  Homo sapiens

Foldseek 3Di:
DPPPPPLCVVVLVLLVVVLVVLCCCLPPVLVLLCVLLVVLVVVLVVLVVCVVVLCVPLNNVLSVLLNVLSVLLVVLSVVLNVLSVVLNVLSVVLNVLVVPDPDPLVNLVVSLVSLVVSLVSLVVSLVSLVSSLVSLVSNLVSLVSSVVCLVVVCVVPVCSVCSVSSSVSSVVSNVSSVVVNVVSVVSSVSSVVSSVSSVPDDNDDDD

Solvent-accessible surface area (backbone atoms only — not comparable to full-atom values): 11097 Å² total; per-residue (Å²): 130,82,79,80,84,57,88,54,56,67,55,49,57,53,45,52,55,52,35,54,49,43,49,46,42,49,71,52,52,45,49,50,48,49,63,46,47,51,63,46,61,59,50,49,54,53,47,61,77,41,36,75,66,50,21,74,77,64,34,58,67,38,48,50,42,33,54,51,26,48,50,52,36,58,53,46,54,53,52,44,53,52,47,42,54,51,48,40,54,49,39,51,52,52,51,54,47,64,78,68,50,82,55,60,44,61,45,50,57,50,48,45,53,54,47,45,54,51,42,50,54,48,52,51,45,51,52,49,54,48,50,37,42,53,28,43,50,51,25,48,55,24,48,50,57,50,56,77,45,35,73,70,47,28,78,81,36,69,69,51,70,52,47,63,61,44,52,53,25,46,54,53,40,42,58,51,41,57,52,48,50,60,50,52,55,54,53,49,53,50,44,53,48,53,40,56,56,50,64,66,55,79,68,62,78,85,128

pLDDT: mean 91.44, std 10.54, range [33.41, 97.94]